Protein AF-0000000084484700 (afdb_homodimer)

InterPro domains:
  IPR031986 Serine protease gd, N-terminal domain [PF16030] (23-128)

Radius of gyration: 27.24 Å; Cα contacts (8 Å, |Δi|>4): 597; chains: 2; bounding box: 56×121×66 Å

pLDDT: mean 87.67, std 15.82, range [43.19, 98.38]

Secondary structure (DSSP, 8-state):
----------------------S-TTTEEEEEEETTEEEEEEEE-BSS-EEEEEEEEEESS--SEEEETT-SSEEEEEETTEEEEEEEEEEEPBT--EEEEEEEE--SSSPPPEEEEEETTEEEETT---/----------------------S-TTTEEEEEEETTEEEEEEEE-BSS-EEEEEEEEEESS--SEEEETT-SSEEEEEETTEEEEEEEEEEEPBT--EEEEEEEE--SSS---EEEEEETTEEEETT---

Nearest PDB structures (foldseek):
  6qfs-assembly7_G  TM=7.558E-01  e=6.874E-05  Cellulomonas fimi
  3ndy-assembly1_F  TM=7.239E-01  e=1.392E-04  Clostridium cellulovorans
  6bt9-assembly2_B  TM=7.558E-01  e=3.140E-04  Bacillus thuringiensis
  6owo-assembly1_M  TM=6.259E-01  e=1.127E-02  Mus musculus
  3ml6-assembly6_F  TM=5.700E-01  e=8.590E-03  Mus musculus

Organism: NCBI:txid1629725

Sequence (260 aa):
MMKLLVATVLLSTLVLVNGQKSLCPDIFEYTTSGPGHWEGALKVVSEYKLHGTWIRLIFDKPVTDLEVQNNLLEVVSKEPNQILLKNNNLILLKGKPVKVLFKVSYSGNDVPSLVGYRLNARDICPPSDEMMKLLVATVLLSTLVLVNGQKSLCPDIFEYTTSGPGHWEGALKVVSEYKLHGTWIRLIFDKPVTDLEVQNNLLEVVSKEPNQILLKNNNLILLKGKPVKVLFKVSYSGNDVPSLVGYRLNARDICPPSDE

Solvent-accessible surface area (backbone atoms only — not comparable to full-atom values): 14602 Å² total; per-residue (Å²): 137,85,83,81,80,81,79,79,79,80,78,75,74,77,72,74,65,76,70,74,70,35,77,40,62,91,38,36,46,75,76,46,79,53,94,57,31,36,30,30,40,36,54,45,67,37,94,37,22,24,62,23,41,37,37,38,41,29,37,78,38,60,44,77,42,73,44,55,72,71,67,69,48,40,81,75,46,80,47,53,39,34,38,33,31,38,22,76,78,41,65,41,47,43,73,46,70,44,80,45,38,34,39,41,26,39,84,67,93,67,81,64,28,46,61,32,34,26,54,52,33,26,44,64,31,68,68,43,69,115,134,86,81,80,83,80,80,79,78,80,77,76,74,74,71,75,66,76,68,75,70,34,77,40,61,91,36,37,45,74,75,47,79,52,95,58,30,34,31,32,39,34,54,44,67,36,94,37,23,24,62,24,42,37,38,38,43,28,35,77,38,60,45,77,42,75,42,55,73,72,66,71,48,39,81,75,44,80,47,53,37,34,39,34,30,37,23,76,78,40,66,42,45,45,73,47,70,43,79,45,40,34,38,41,26,39,83,65,93,66,82,63,30,45,60,31,35,25,54,51,34,24,44,62,31,65,67,43,66,116

Foldseek 3Di:
DDPPPPDPPPPPPPPPPPWQDALCPVAKGWDDDDDQKTKIKGKDADQAKDQWKKKKWFWPFFWPDKDWDVPLWDFDDHDGGMTMTIDNHDIHHHGDIDMIIMMTGDDDPDDIHTQFMDIPNATPHVHDPD/DPPPPPDPPPPPPPPPPPWQDALCPVAKGWDDDDDQKTKIKGKDADQAKDQWKKKKWFWPFFWPDKDWDVPLWDFDDHDGGMTMTIDNHDIHHHGDIDMIIMMTGDDDPDDIHTQFMDMPNATPHVHDPD

Structure (mmCIF, N/CA/C/O backbone):
data_AF-0000000084484700-model_v1
#
loop_
_entity.id
_entity.type
_entity.pdbx_description
1 polymer 'Serine protease gd N-terminal domain-containing protein'
#
loop_
_atom_site.group_PDB
_atom_site.id
_atom_site.type_symbol
_atom_site.label_atom_id
_atom_site.label_alt_id
_atom_site.label_comp_id
_atom_site.label_asym_id
_atom_site.label_entity_id
_atom_site.label_seq_id
_atom_site.pdbx_PDB_ins_code
_atom_site.Cartn_x
_atom_site.Cartn_y
_atom_site.Cartn_z
_atom_site.occupancy
_atom_site.B_iso_or_equiv
_atom_site.auth_seq_id
_atom_site.auth_comp_id
_atom_site.auth_asym_id
_atom_site.auth_atom_id
_atom_site.pdbx_PDB_model_num
ATOM 1 N N . MET A 1 1 ? 30 -62.094 -30.031 1 44.88 1 MET A N 1
ATOM 2 C CA . MET A 1 1 ? 29.094 -61.594 -29.016 1 44.88 1 MET A CA 1
ATOM 3 C C . MET A 1 1 ? 28.734 -60.125 -29.266 1 44.88 1 MET A C 1
ATOM 5 O O . MET A 1 1 ? 29.594 -59.25 -29.188 1 44.88 1 MET A O 1
ATOM 9 N N . MET A 1 2 ? 27.766 -59.875 -30.203 1 56.78 2 MET A N 1
ATOM 10 C CA . MET A 1 2 ? 27.25 -58.562 -30.609 1 56.78 2 MET A CA 1
ATOM 11 C C . MET A 1 2 ? 26.562 -57.875 -29.438 1 56.78 2 MET A C 1
ATOM 13 O O . MET A 1 2 ? 25.703 -58.469 -28.781 1 56.78 2 MET A O 1
ATOM 17 N N . LYS A 1 3 ? 27.156 -56.875 -28.719 1 61.72 3 LYS A N 1
ATOM 18 C CA . LYS A 1 3 ? 26.562 -56.031 -27.672 1 61.72 3 LYS A CA 1
ATOM 19 C C . LYS A 1 3 ? 25.375 -55.219 -28.219 1 61.72 3 LYS A C 1
ATOM 21 O O . LYS A 1 3 ? 25.531 -54.469 -29.188 1 61.72 3 LYS A O 1
ATOM 26 N N . LEU A 1 4 ? 24.094 -55.656 -27.984 1 56.56 4 LEU A N 1
ATOM 27 C CA . LEU A 1 4 ? 22.875 -54.906 -28.266 1 56.56 4 LEU A CA 1
ATOM 28 C C . LEU A 1 4 ? 22.828 -53.594 -27.469 1 56.56 4 LEU A C 1
ATOM 30 O O . LEU A 1 4 ? 22.875 -53.625 -26.234 1 56.56 4 LEU A O 1
ATOM 34 N N . LEU A 1 5 ? 23.125 -52.469 -28.047 1 60.34 5 LEU A N 1
ATOM 35 C CA . LEU A 1 5 ? 22.938 -51.125 -27.469 1 60.34 5 LEU A CA 1
ATOM 36 C C . LEU A 1 5 ? 21.453 -50.812 -27.297 1 60.34 5 LEU A C 1
ATOM 38 O O . LEU A 1 5 ? 20.719 -50.719 -28.266 1 60.34 5 LEU A O 1
ATOM 42 N N . VAL A 1 6 ? 20.797 -51.094 -26.125 1 59.5 6 VAL A N 1
ATOM 43 C CA . VAL A 1 6 ? 19.422 -50.688 -25.812 1 59.5 6 VAL A CA 1
ATOM 44 C C . VAL A 1 6 ? 19.328 -49.188 -25.703 1 59.5 6 VAL A C 1
ATOM 46 O O . VAL A 1 6 ? 19.953 -48.562 -24.828 1 59.5 6 VAL A O 1
ATOM 49 N N . ALA A 1 7 ? 18.906 -48.5 -26.766 1 60.09 7 ALA A N 1
ATOM 50 C CA . ALA A 1 7 ? 18.562 -47.094 -26.688 1 60.09 7 ALA A CA 1
ATOM 51 C C . ALA A 1 7 ? 17.344 -46.844 -25.812 1 60.09 7 ALA A C 1
ATOM 53 O O . ALA A 1 7 ? 16.234 -47.281 -26.156 1 60.09 7 ALA A O 1
ATOM 54 N N . THR A 1 8 ? 17.5 -46.531 -24.5 1 59.94 8 THR A N 1
ATOM 55 C CA . THR A 1 8 ? 16.406 -46.094 -23.641 1 59.94 8 THR A CA 1
ATOM 56 C C . THR A 1 8 ? 15.812 -44.781 -24.141 1 59.94 8 THR A C 1
ATOM 58 O O . THR A 1 8 ? 16.484 -43.75 -24.125 1 59.94 8 THR A O 1
ATOM 61 N N . VAL A 1 9 ? 14.812 -44.781 -25 1 54.75 9 VAL A N 1
ATOM 62 C CA . VAL A 1 9 ? 14.078 -43.562 -25.359 1 54.75 9 VAL A CA 1
ATOM 63 C C . VAL A 1 9 ? 13.375 -43 -24.125 1 54.75 9 VAL A C 1
ATOM 65 O O . VAL A 1 9 ? 12.484 -43.656 -23.562 1 54.75 9 VAL A O 1
ATOM 68 N N . LEU A 1 10 ? 14.031 -42 -23.391 1 53.69 10 LEU A N 1
ATOM 69 C CA . LEU A 1 10 ? 13.352 -41.219 -22.359 1 53.69 10 LEU A CA 1
ATOM 70 C C . LEU A 1 10 ? 12.188 -40.438 -22.953 1 53.69 10 LEU A C 1
ATOM 72 O O . LEU A 1 10 ? 12.391 -39.5 -23.734 1 53.69 10 LEU A O 1
ATOM 76 N N . LEU A 1 11 ? 10.969 -40.969 -23.062 1 50.81 11 LEU A N 1
ATOM 77 C CA . LEU A 1 11 ? 9.758 -40.25 -23.438 1 50.81 11 LEU A CA 1
ATOM 78 C C . LEU A 1 11 ? 9.453 -39.156 -22.438 1 50.81 11 LEU A C 1
ATOM 80 O O . LEU A 1 11 ? 9.023 -39.406 -21.328 1 50.81 11 LEU A O 1
ATOM 84 N N . SER A 1 12 ? 10.07 -37.938 -22.594 1 51.91 12 SER A N 1
ATOM 85 C CA . SER A 1 12 ? 9.633 -36.781 -21.844 1 51.91 12 SER A CA 1
ATOM 86 C C . SER A 1 12 ? 8.156 -36.469 -22.094 1 51.91 12 SER A C 1
ATOM 88 O O . SER A 1 12 ? 7.781 -36.125 -23.219 1 51.91 12 SER A O 1
ATOM 90 N N . THR A 1 13 ? 7.242 -37.094 -21.469 1 46.78 13 THR A N 1
ATOM 91 C CA . THR A 1 13 ? 5.84 -36.719 -21.547 1 46.78 13 THR A CA 1
ATOM 92 C C . THR A 1 13 ? 5.688 -35.219 -21.328 1 46.78 13 THR A C 1
ATOM 94 O O . THR A 1 13 ? 5.98 -34.688 -20.234 1 46.78 13 THR A O 1
ATOM 97 N N . LEU A 1 14 ? 5.793 -34.406 -22.328 1 45.5 14 LEU A N 1
ATOM 98 C CA . LEU A 1 14 ? 5.262 -33.062 -22.219 1 45.5 14 LEU A CA 1
ATOM 99 C C . LEU A 1 14 ? 3.83 -33.062 -21.688 1 45.5 14 LEU A C 1
ATOM 101 O O . LEU A 1 14 ? 2.904 -33.469 -22.422 1 45.5 14 LEU A O 1
ATOM 105 N N . VAL A 1 15 ? 3.635 -33.375 -20.406 1 44.69 15 VAL A N 1
ATOM 106 C CA . VAL A 1 15 ? 2.305 -33.125 -19.859 1 44.69 15 VAL A CA 1
ATOM 107 C C . VAL A 1 15 ? 1.821 -31.734 -20.266 1 44.69 15 VAL A C 1
ATOM 109 O O . 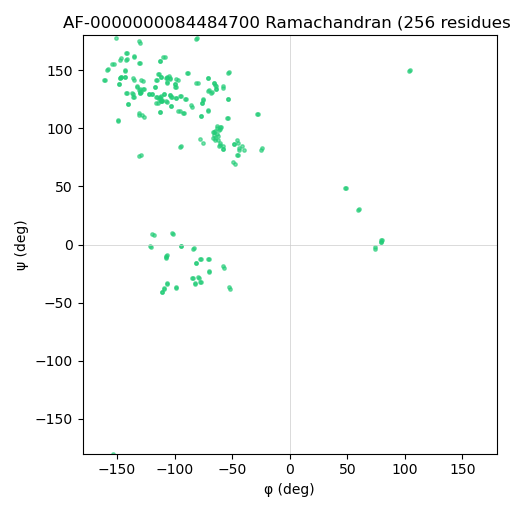VAL A 1 15 ? 2.455 -30.734 -19.938 1 44.69 15 VAL A O 1
ATOM 112 N N . LEU A 1 16 ? 1.158 -31.594 -21.375 1 43.28 16 LEU A N 1
ATOM 113 C CA . LEU A 1 16 ? 0.373 -30.391 -21.594 1 43.28 16 LEU A CA 1
ATOM 114 C C . LEU A 1 16 ? -0.431 -30.031 -20.344 1 43.28 16 LEU A C 1
ATOM 116 O O . LEU A 1 16 ? -1.316 -30.781 -19.938 1 43.28 16 LEU A O 1
ATOM 120 N N . VAL A 1 17 ? 0.238 -29.469 -19.359 1 46.97 17 VAL A N 1
ATOM 121 C CA . VAL A 1 17 ? -0.523 -28.938 -18.219 1 46.97 17 VAL A CA 1
ATOM 122 C C . VAL A 1 17 ? -1.745 -28.172 -18.734 1 46.97 17 VAL A C 1
ATOM 124 O O . VAL A 1 17 ? -1.617 -27.266 -19.547 1 46.97 17 VAL A O 1
ATOM 127 N N . ASN A 1 18 ? -2.824 -28.859 -19.078 1 48.44 18 ASN A N 1
ATOM 128 C CA . ASN A 1 18 ? -4.051 -28.094 -19.25 1 48.44 18 ASN A CA 1
ATOM 129 C C . ASN A 1 18 ? -4.016 -26.781 -18.453 1 48.44 18 ASN A C 1
ATOM 131 O O . ASN A 1 18 ? -3.893 -26.812 -17.219 1 48.44 18 ASN A O 1
ATOM 135 N N . GLY A 1 19 ? -3.465 -25.781 -18.922 1 52.81 19 GLY A N 1
ATOM 136 C CA . GLY A 1 19 ? -3.113 -24.484 -18.359 1 52.81 19 GLY A CA 1
ATOM 137 C C . GLY A 1 19 ? -4.184 -23.938 -17.438 1 52.81 19 GLY A C 1
ATOM 138 O O . GLY A 1 19 ? -5.355 -23.859 -17.812 1 52.81 19 GLY A O 1
ATOM 139 N N . GLN A 1 20 ? -4.211 -24.375 -16.203 1 60.66 20 GLN A N 1
ATOM 140 C CA . GLN A 1 20 ? -5.047 -23.719 -15.203 1 60.66 20 GLN A CA 1
ATOM 141 C C . GLN A 1 20 ? -5.238 -22.234 -15.531 1 60.66 20 GLN A C 1
ATOM 143 O O . GLN A 1 20 ? -4.289 -21.562 -15.93 1 60.66 20 GLN A O 1
ATOM 148 N N . LYS A 1 21 ? -6.516 -21.875 -15.891 1 71.12 21 LYS A N 1
ATOM 149 C CA . LYS A 1 21 ? -6.898 -20.594 -16.484 1 71.12 21 LYS A CA 1
ATOM 150 C C . LYS A 1 21 ? -6.906 -19.484 -15.445 1 71.12 21 LYS A C 1
ATOM 152 O O . LYS A 1 21 ? -7.758 -19.469 -14.555 1 71.12 21 LYS A O 1
ATOM 157 N N . SER A 1 22 ? -5.879 -18.859 -15.195 1 80.44 22 SER A N 1
ATOM 158 C CA . SER A 1 22 ? -5.848 -17.594 -14.477 1 80.44 22 SER A CA 1
ATOM 159 C C . SER A 1 22 ? -6.699 -16.531 -15.172 1 80.44 22 SER A C 1
ATOM 161 O O . SER A 1 22 ? -6.848 -16.562 -16.391 1 80.44 22 SER A O 1
ATOM 163 N N . LEU A 1 23 ? -7.473 -15.828 -14.383 1 85.62 23 LEU A N 1
ATOM 164 C CA . LEU A 1 23 ? -8.203 -14.688 -14.914 1 85.62 23 LEU A CA 1
ATOM 165 C C . LEU A 1 23 ? -7.242 -13.664 -15.516 1 85.62 23 LEU A C 1
ATOM 167 O O . LEU A 1 23 ? -7.645 -12.828 -16.328 1 85.62 23 LEU A O 1
ATOM 171 N N . CYS A 1 24 ? -5.926 -13.789 -15.102 1 86.31 24 CYS A N 1
ATOM 172 C CA . CYS A 1 24 ? -4.93 -12.836 -15.57 1 86.31 24 CYS A CA 1
ATOM 173 C C . CYS A 1 24 ? -3.695 -13.555 -16.094 1 86.31 24 CYS A C 1
ATOM 175 O O . CYS A 1 24 ? -2.611 -13.445 -15.531 1 86.31 24 CYS A O 1
ATOM 177 N N . PRO A 1 25 ? -3.803 -14.086 -17.25 1 86.12 25 PRO A N 1
ATOM 178 C CA . PRO A 1 25 ? -2.734 -14.961 -17.719 1 86.12 25 PRO A CA 1
ATOM 179 C C . PRO A 1 25 ? -1.448 -14.211 -18.047 1 86.12 25 PRO A C 1
ATOM 181 O O . PRO A 1 25 ? -0.361 -14.789 -18.031 1 86.12 25 PRO A O 1
ATOM 184 N N . ASP A 1 26 ? -1.535 -12.898 -18.328 1 88.25 26 ASP A N 1
ATOM 185 C CA . ASP A 1 26 ? -0.333 -12.133 -18.641 1 88.25 26 ASP A CA 1
ATOM 186 C C . ASP A 1 26 ? 0.442 -11.797 -17.375 1 88.25 26 ASP A C 1
ATOM 188 O O . ASP A 1 26 ? 1.607 -11.398 -17.438 1 88.25 26 ASP A O 1
ATOM 192 N N . ILE A 1 27 ? -0.225 -12.023 -16.25 1 91.5 27 ILE A N 1
ATOM 193 C CA . ILE A 1 27 ? 0.339 -11.602 -14.977 1 91.5 27 ILE A CA 1
ATOM 194 C C . ILE A 1 27 ? 0.767 -12.828 -14.172 1 91.5 27 ILE A C 1
ATOM 196 O O . ILE A 1 27 ? 1.81 -12.812 -13.516 1 91.5 27 ILE A O 1
ATOM 200 N N . PHE A 1 28 ? -0.02 -13.828 -14.297 1 92.25 28 PHE A N 1
ATOM 201 C CA . PHE A 1 28 ? 0.202 -15.031 -13.5 1 92.25 28 PHE A CA 1
ATOM 202 C C . PHE A 1 28 ? 0.119 -16.281 -14.367 1 92.25 28 PHE A C 1
ATOM 204 O O . PHE A 1 28 ? -0.828 -16.438 -15.141 1 92.25 28 PHE A O 1
ATOM 211 N N . GLU A 1 29 ? 1.111 -17.203 -14.109 1 92.19 29 GLU A N 1
ATOM 212 C CA . GLU A 1 29 ? 1.104 -18.484 -14.828 1 92.19 29 GLU A CA 1
ATOM 213 C C . GLU A 1 29 ? 1.688 -19.594 -13.969 1 92.19 29 GLU A C 1
ATOM 215 O O . GLU A 1 29 ? 2.689 -19.391 -13.281 1 92.19 29 GLU A O 1
ATOM 220 N N . TYR A 1 30 ? 1.026 -20.766 -14.023 1 92.56 30 TYR A N 1
ATOM 221 C CA . TYR A 1 30 ? 1.669 -21.969 -13.516 1 92.56 30 TYR A CA 1
ATOM 222 C C . TYR A 1 30 ? 2.66 -22.531 -14.531 1 92.56 30 TYR A C 1
ATOM 224 O O . TYR A 1 30 ? 2.391 -22.531 -15.734 1 92.56 30 TYR A O 1
ATOM 232 N N . THR A 1 31 ? 3.766 -22.969 -14.039 1 88.62 31 THR A N 1
ATOM 233 C CA . THR A 1 31 ? 4.809 -23.422 -14.945 1 88.62 31 THR A CA 1
ATOM 234 C C . THR A 1 31 ? 4.977 -24.938 -14.844 1 88.62 31 THR A C 1
ATOM 236 O O . THR A 1 31 ? 5.172 -25.625 -15.859 1 88.62 31 THR A O 1
ATOM 239 N N . THR A 1 32 ? 4.934 -25.516 -13.648 1 88.44 32 THR A N 1
ATOM 240 C CA . THR A 1 32 ? 5.16 -26.938 -13.445 1 88.44 32 THR A CA 1
ATOM 241 C C . THR A 1 32 ? 4.258 -27.484 -12.344 1 88.44 32 THR A C 1
ATOM 243 O O . THR A 1 32 ? 3.896 -26.75 -11.414 1 88.44 32 THR A O 1
ATOM 246 N N . SER A 1 33 ? 3.859 -28.688 -12.594 1 85.94 33 SER A N 1
ATOM 247 C CA . SER A 1 33 ? 3.051 -29.359 -11.586 1 85.94 33 SER A CA 1
ATOM 248 C C . SER A 1 33 ? 3.855 -30.438 -10.859 1 85.94 33 SER A C 1
ATOM 250 O O . SER A 1 33 ? 4.777 -31.016 -11.43 1 85.94 33 SER A O 1
ATOM 252 N N . GLY A 1 34 ? 3.652 -30.516 -9.531 1 83.06 34 GLY A N 1
ATOM 253 C CA . GLY A 1 34 ? 4.133 -31.625 -8.727 1 83.06 34 GLY A CA 1
ATOM 254 C C . GLY A 1 34 ? 3.061 -32.219 -7.84 1 83.06 34 GLY A C 1
ATOM 255 O O . GLY A 1 34 ? 1.913 -31.781 -7.852 1 83.06 34 GLY A O 1
ATOM 256 N N . PRO A 1 35 ? 3.473 -33.344 -7.199 1 83.12 35 PRO A N 1
ATOM 257 C CA . PRO A 1 35 ? 2.492 -33.938 -6.293 1 83.12 35 PRO A CA 1
ATOM 258 C C . PRO A 1 35 ? 1.947 -32.969 -5.266 1 83.12 35 PRO A C 1
ATOM 260 O O . PRO A 1 35 ? 2.676 -32.531 -4.367 1 83.12 35 PRO A O 1
ATOM 263 N N . GLY A 1 36 ? 0.704 -32.531 -5.344 1 87.12 36 GLY A N 1
ATOM 264 C CA . GLY A 1 36 ? 0.027 -31.688 -4.367 1 87.12 36 GLY A CA 1
ATOM 265 C C . GLY A 1 36 ? 0.388 -30.219 -4.484 1 87.12 36 GLY A C 1
ATOM 266 O O . GLY A 1 36 ? 0.062 -29.422 -3.604 1 87.12 36 GLY A O 1
ATOM 267 N N . HIS A 1 37 ? 1.185 -29.969 -5.441 1 92.56 37 HIS A N 1
ATOM 268 C CA . HIS A 1 37 ? 1.559 -28.578 -5.559 1 92.56 37 HIS A CA 1
ATOM 269 C C . HIS A 1 37 ? 1.783 -28.188 -7.016 1 92.56 37 HIS A C 1
ATOM 271 O O . HIS A 1 37 ? 1.886 -29.047 -7.887 1 92.56 37 HIS A O 1
ATOM 277 N N . TRP A 1 38 ? 1.685 -26.859 -7.199 1 92.56 38 TRP A N 1
ATOM 278 C CA . TRP A 1 38 ? 2.057 -26.266 -8.477 1 92.56 38 TRP A CA 1
ATOM 279 C C . TRP A 1 38 ? 3.049 -25.125 -8.281 1 92.56 38 TRP A C 1
ATOM 281 O O . TRP A 1 38 ? 2.975 -24.391 -7.289 1 92.56 38 TRP A O 1
ATOM 291 N N . GLU A 1 39 ? 3.953 -25.078 -9.148 1 94.12 39 GLU A N 1
ATOM 292 C CA . GLU A 1 39 ? 4.859 -23.922 -9.203 1 94.12 39 GLU A CA 1
ATOM 293 C C . GLU A 1 39 ? 4.406 -22.906 -10.25 1 94.12 39 GLU A C 1
ATOM 295 O O . GLU A 1 39 ? 3.877 -23.281 -11.297 1 94.12 39 GLU A O 1
ATOM 300 N N . GLY A 1 40 ? 4.566 -21.672 -9.875 1 93.19 40 GLY A N 1
ATOM 301 C CA . GLY A 1 40 ? 4.145 -20.609 -10.781 1 93.19 40 GLY A CA 1
ATOM 302 C C . GLY A 1 40 ? 4.941 -19.328 -10.625 1 93.19 40 GLY A C 1
ATOM 303 O O . GLY A 1 40 ? 5.875 -19.281 -9.828 1 93.19 40 GLY A O 1
ATOM 304 N N . ALA A 1 41 ? 4.562 -18.406 -11.508 1 95.25 41 ALA A N 1
ATOM 305 C CA . ALA A 1 41 ? 5.238 -17.109 -11.516 1 95.25 41 ALA A CA 1
ATOM 306 C C . ALA A 1 41 ? 4.23 -15.977 -11.625 1 95.25 41 ALA A C 1
ATOM 308 O O . ALA A 1 41 ? 3.232 -16.078 -12.336 1 95.25 41 ALA A O 1
ATOM 309 N N . LEU A 1 42 ? 4.52 -14.953 -10.922 1 96.31 42 LEU A N 1
ATOM 310 C CA . LEU A 1 42 ? 3.795 -13.688 -10.992 1 96.31 42 LEU A CA 1
ATOM 311 C C . LEU A 1 42 ? 4.68 -12.594 -11.57 1 96.31 42 LEU A C 1
ATOM 313 O O . LEU A 1 42 ? 5.793 -12.367 -11.094 1 96.31 42 LEU A O 1
ATOM 317 N N . LYS A 1 43 ? 4.207 -11.977 -12.57 1 97.12 43 LYS A N 1
ATOM 318 C CA . LYS A 1 43 ? 4.875 -10.789 -13.109 1 97.12 43 LYS A CA 1
ATOM 319 C C . LYS A 1 43 ? 4.312 -9.516 -12.492 1 97.12 43 LYS A C 1
ATOM 321 O O . LYS A 1 43 ? 3.174 -9.133 -12.773 1 97.12 43 LYS A O 1
ATOM 326 N N . VAL A 1 44 ? 5.137 -8.875 -11.742 1 98 44 VAL A N 1
ATOM 327 C CA . VAL A 1 44 ? 4.703 -7.672 -11.039 1 98 44 VAL A CA 1
ATOM 328 C C . VAL A 1 44 ? 5.227 -6.434 -11.758 1 98 44 VAL A C 1
ATOM 330 O O . VAL A 1 44 ? 6.438 -6.25 -11.891 1 98 44 VAL A O 1
ATOM 333 N N . VAL A 1 45 ? 4.312 -5.629 -12.195 1 96.69 45 VAL A N 1
ATOM 334 C CA . VAL A 1 45 ? 4.66 -4.371 -12.844 1 96.69 45 VAL A CA 1
ATOM 335 C C . VAL A 1 45 ? 3.859 -3.229 -12.227 1 96.69 45 VAL A C 1
ATOM 337 O O . VAL A 1 45 ? 2.656 -3.359 -11.984 1 96.69 45 VAL A O 1
ATOM 340 N N . SER A 1 46 ? 4.484 -2.201 -11.922 1 96 46 SER A N 1
ATOM 341 C CA . SER A 1 46 ? 3.814 -1.029 -11.367 1 96 46 SER A CA 1
ATOM 342 C C . SER A 1 46 ? 3.883 0.15 -12.336 1 96 46 SER A C 1
ATOM 344 O O . SER A 1 46 ? 4.879 0.329 -13.039 1 96 46 SER A O 1
ATOM 346 N N . GLU A 1 47 ? 2.879 0.909 -12.297 1 92.69 47 GLU A N 1
ATOM 347 C CA . GLU A 1 47 ? 2.801 2.107 -13.125 1 92.69 47 GLU A CA 1
ATOM 348 C C . GLU A 1 47 ? 3.518 3.283 -12.469 1 92.69 47 GLU A C 1
ATOM 350 O O . GLU A 1 47 ? 3.637 4.355 -13.055 1 92.69 47 GLU A O 1
ATOM 355 N N . TYR A 1 48 ? 4.027 3.068 -11.234 1 94.25 48 TYR A N 1
ATOM 356 C CA . TYR A 1 48 ? 4.75 4.066 -10.445 1 94.25 48 TYR A CA 1
ATOM 357 C C . TYR A 1 48 ? 5.918 3.432 -9.703 1 94.25 48 TYR A C 1
ATOM 359 O O . TYR A 1 48 ? 6.008 2.205 -9.609 1 94.25 48 TYR A O 1
ATOM 367 N N . LYS A 1 49 ? 6.758 4.328 -9.258 1 97.19 49 LYS A N 1
ATOM 368 C CA . LYS A 1 49 ? 7.699 3.857 -8.25 1 97.19 49 LYS A CA 1
ATOM 369 C C . LYS A 1 49 ? 6.996 3.586 -6.922 1 97.19 49 LYS A C 1
ATOM 371 O O . LYS A 1 49 ? 6.215 4.41 -6.445 1 97.19 49 LYS A O 1
ATOM 376 N N . LEU A 1 50 ? 7.242 2.477 -6.324 1 97.81 50 LEU A N 1
ATOM 377 C CA . LEU A 1 50 ? 6.652 2.104 -5.043 1 97.81 50 LEU A CA 1
ATOM 378 C C . LEU A 1 50 ? 7.734 1.829 -4.008 1 97.81 50 LEU A C 1
ATOM 380 O O . LEU A 1 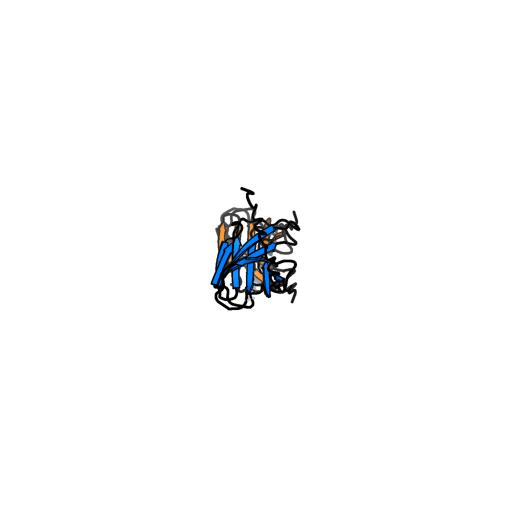50 ? 8.688 1.095 -4.277 1 97.81 50 LEU A O 1
ATOM 384 N N . HIS A 1 51 ? 7.602 2.461 -2.826 1 97.19 51 HIS A N 1
ATOM 385 C CA . HIS A 1 51 ? 8.5 2.229 -1.699 1 97.19 51 HIS A CA 1
ATOM 386 C C . HIS A 1 51 ? 7.926 1.182 -0.75 1 97.19 51 HIS A C 1
ATOM 388 O O . HIS A 1 51 ? 7.426 1.52 0.325 1 97.19 51 HIS A O 1
ATOM 394 N N . GLY A 1 52 ? 8.172 -0.048 -1.061 1 97.62 52 GLY A N 1
ATOM 395 C CA . GLY A 1 52 ? 7.539 -1.169 -0.381 1 97.62 52 GLY A CA 1
ATOM 396 C C . GLY A 1 52 ? 6.434 -1.816 -1.194 1 97.62 52 GLY A C 1
ATOM 397 O O . GLY A 1 52 ? 5.734 -1.14 -1.951 1 97.62 52 GLY A O 1
ATOM 398 N N . THR A 1 53 ? 6.301 -3.064 -0.971 1 98.38 53 THR A N 1
ATOM 399 C CA . THR A 1 53 ? 5.41 -3.826 -1.84 1 98.38 53 THR A CA 1
ATOM 400 C C . THR A 1 53 ? 4.535 -4.773 -1.022 1 98.38 53 THR A C 1
ATOM 402 O O . THR A 1 53 ? 5.039 -5.512 -0.173 1 98.38 53 THR A O 1
ATOM 405 N N . TRP A 1 54 ? 3.291 -4.699 -1.291 1 98.25 54 TRP A N 1
ATOM 406 C CA . TRP A 1 54 ? 2.291 -5.617 -0.752 1 98.25 54 TRP A CA 1
ATOM 407 C C . TRP A 1 54 ? 1.46 -6.234 -1.871 1 98.25 54 TRP A C 1
ATOM 409 O O . TRP A 1 54 ? 0.977 -5.527 -2.758 1 98.25 54 TRP A O 1
ATOM 419 N N . ILE A 1 55 ? 1.299 -7.527 -1.777 1 98.31 55 ILE A N 1
ATOM 420 C CA . ILE A 1 55 ? 0.553 -8.258 -2.801 1 98.31 55 ILE A CA 1
ATOM 421 C C . ILE A 1 55 ? -0.504 -9.133 -2.141 1 98.31 55 ILE A C 1
ATOM 423 O O . ILE A 1 55 ? -0.212 -9.852 -1.181 1 98.31 55 ILE A O 1
ATOM 427 N N . ARG A 1 56 ? -1.659 -9.047 -2.627 1 98.06 56 ARG A N 1
ATOM 428 C CA . ARG A 1 56 ? -2.705 -9.992 -2.266 1 98.06 56 ARG A CA 1
ATOM 429 C C . ARG A 1 56 ? -3.074 -10.883 -3.451 1 98.06 56 ARG A C 1
ATOM 431 O O . ARG A 1 56 ? -3.404 -10.383 -4.527 1 98.06 56 ARG A O 1
ATOM 438 N N . LEU A 1 57 ? -2.969 -12.125 -3.232 1 97.38 57 LEU A N 1
ATOM 439 C CA . LEU A 1 57 ? -3.414 -13.117 -4.207 1 97.38 57 LEU A CA 1
ATOM 440 C C . LEU A 1 57 ? -4.742 -13.734 -3.781 1 97.38 57 LEU A C 1
ATOM 442 O O . LEU A 1 57 ? -4.887 -14.172 -2.639 1 97.38 57 LEU A O 1
ATOM 446 N N . ILE A 1 58 ? -5.684 -13.719 -4.695 1 97.12 58 ILE A N 1
ATOM 447 C CA . ILE A 1 58 ? -7 -14.297 -4.445 1 97.12 58 ILE A CA 1
ATOM 448 C C . ILE A 1 58 ? -7.23 -15.484 -5.371 1 97.12 58 ILE A C 1
ATOM 450 O O . ILE A 1 58 ? -7.125 -15.359 -6.594 1 97.12 58 ILE A O 1
ATOM 454 N N . PHE A 1 59 ? -7.582 -16.625 -4.75 1 95.56 59 PHE A N 1
ATOM 455 C CA . PHE A 1 59 ? -7.762 -17.859 -5.504 1 95.56 59 PHE A CA 1
ATOM 456 C C . PHE A 1 59 ? -9.227 -18.281 -5.5 1 95.56 59 PHE A C 1
ATOM 458 O O . PHE A 1 59 ? -9.984 -17.906 -4.605 1 95.56 59 PHE A O 1
ATOM 465 N N . ASP A 1 60 ? -9.617 -19.078 -6.465 1 94.75 60 ASP A N 1
ATOM 466 C CA . ASP A 1 60 ? -10.992 -19.547 -6.582 1 94.75 60 ASP A CA 1
ATOM 467 C C . ASP A 1 60 ? -11.25 -20.734 -5.664 1 94.75 60 ASP A C 1
ATOM 469 O O . ASP A 1 60 ? -12.406 -21.109 -5.422 1 94.75 60 ASP A O 1
ATOM 473 N N . LYS A 1 61 ? -10.188 -21.375 -5.152 1 94.81 61 LYS A N 1
ATOM 474 C CA . LYS A 1 61 ? -10.211 -22.516 -4.254 1 94.81 61 LYS A CA 1
ATOM 475 C C . LYS A 1 61 ? -9.211 -22.344 -3.111 1 94.81 61 LYS A C 1
ATOM 477 O O . LYS A 1 61 ? -8.281 -21.547 -3.213 1 94.81 61 LYS A O 1
ATOM 482 N N . PRO A 1 62 ? -9.414 -23.094 -2.096 1 96.19 62 PRO A N 1
ATOM 483 C CA . PRO A 1 62 ? -8.492 -22.969 -0.968 1 96.19 62 PRO A CA 1
ATOM 484 C C . PRO A 1 62 ? -7.07 -23.406 -1.319 1 96.19 62 PRO A C 1
ATOM 486 O O . PRO A 1 62 ? -6.883 -24.375 -2.045 1 96.19 62 PRO A O 1
ATOM 489 N N . VAL A 1 63 ? -6.168 -22.656 -0.842 1 96.69 63 VAL A N 1
ATOM 490 C CA . VAL A 1 63 ? -4.742 -22.969 -0.894 1 96.69 63 VAL A CA 1
ATOM 491 C C . VAL A 1 63 ? -4.242 -23.312 0.504 1 96.69 63 VAL A C 1
ATOM 493 O O . VAL A 1 63 ? -4.52 -22.594 1.469 1 96.69 63 VAL A O 1
ATOM 496 N N . THR A 1 64 ? -3.576 -24.406 0.62 1 96.5 64 THR A N 1
ATOM 497 C CA . THR A 1 64 ? -3.111 -24.844 1.934 1 96.5 64 THR A CA 1
ATOM 498 C C . THR A 1 64 ? -1.812 -24.125 2.307 1 96.5 64 THR A C 1
ATOM 500 O O . THR A 1 64 ? -1.554 -23.875 3.484 1 96.5 64 THR A O 1
ATOM 503 N N . ASP A 1 65 ? -1.021 -23.875 1.283 1 96.62 65 ASP A N 1
ATOM 504 C CA . ASP A 1 65 ? 0.241 -23.188 1.542 1 96.62 65 ASP 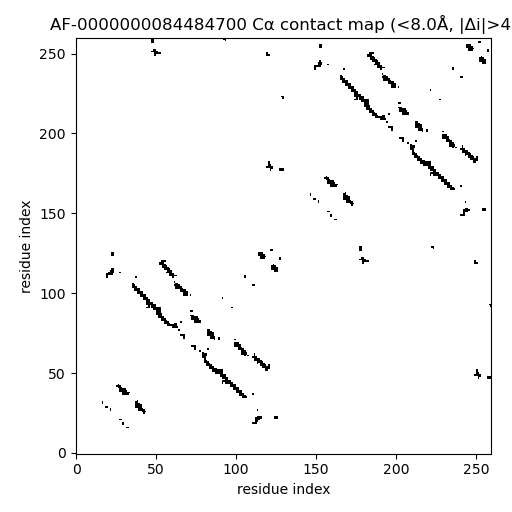A CA 1
ATOM 505 C C . ASP A 1 65 ? 0.762 -22.5 0.281 1 96.62 65 ASP A C 1
ATOM 507 O O . ASP A 1 65 ? 0.407 -22.891 -0.834 1 96.62 65 ASP A O 1
ATOM 511 N N . LEU A 1 66 ? 1.491 -21.422 0.499 1 97.19 66 LEU A N 1
ATOM 512 C CA . LEU A 1 66 ? 2.225 -20.766 -0.573 1 97.19 66 LEU A CA 1
ATOM 513 C C . LEU A 1 66 ? 3.633 -20.391 -0.12 1 97.19 66 LEU A C 1
ATOM 515 O O . LEU A 1 66 ? 3.809 -19.781 0.935 1 97.19 66 LEU A O 1
ATOM 519 N N . GLU A 1 67 ? 4.609 -20.812 -0.899 1 97 67 GLU A N 1
ATOM 520 C CA . GLU A 1 67 ? 6.012 -20.484 -0.668 1 97 67 GLU A CA 1
ATOM 521 C C . GLU A 1 67 ? 6.547 -19.547 -1.758 1 97 67 GLU A C 1
ATOM 523 O O . GLU A 1 67 ? 6.363 -19.812 -2.947 1 97 67 GLU A O 1
ATOM 528 N N . VAL A 1 68 ? 7.113 -18.516 -1.328 1 97.5 68 VAL A N 1
ATOM 529 C CA . VAL A 1 68 ? 7.816 -17.641 -2.27 1 97.5 68 VAL A CA 1
ATOM 530 C C . VAL A 1 68 ? 9.25 -18.156 -2.463 1 97.5 68 VAL A C 1
ATOM 532 O O . VAL A 1 68 ? 10.055 -18.109 -1.534 1 97.5 68 VAL A O 1
ATOM 535 N N . GLN A 1 69 ? 9.656 -18.5 -3.574 1 94.75 69 GLN A N 1
ATOM 536 C CA . GLN A 1 69 ? 10.883 -19.25 -3.828 1 94.75 69 GLN A CA 1
ATOM 537 C C . GLN A 1 69 ? 12.086 -18.312 -3.92 1 94.75 69 GLN A C 1
ATOM 539 O O . GLN A 1 69 ? 13.203 -18.703 -3.562 1 94.75 69 GLN A O 1
ATOM 544 N N . ASN A 1 70 ? 11.914 -17.109 -4.336 1 94.31 70 ASN A N 1
ATOM 545 C CA . ASN A 1 70 ? 13.047 -16.203 -4.473 1 94.31 70 ASN A CA 1
ATOM 546 C C . ASN A 1 70 ? 13.125 -15.219 -3.307 1 94.31 70 ASN A C 1
ATOM 548 O O . ASN A 1 70 ? 13.844 -14.219 -3.377 1 94.31 70 ASN A O 1
ATOM 552 N N . ASN A 1 71 ? 12.453 -15.273 -2.309 1 94.81 71 ASN A N 1
ATOM 553 C CA . ASN A 1 71 ? 12.492 -14.594 -1.016 1 94.81 71 ASN A CA 1
ATOM 554 C C . ASN A 1 71 ? 12.352 -13.086 -1.171 1 94.81 71 ASN A C 1
ATOM 556 O O . ASN A 1 71 ? 12.93 -12.32 -0.394 1 94.81 71 ASN A O 1
ATOM 560 N N . LEU A 1 72 ? 11.617 -12.672 -2.236 1 97.25 72 LEU A N 1
ATOM 561 C CA . LEU A 1 72 ? 11.406 -11.25 -2.486 1 97.25 72 LEU A CA 1
ATOM 562 C C . LEU A 1 72 ? 10.336 -10.688 -1.556 1 97.25 72 LEU A C 1
ATOM 564 O O . LEU A 1 72 ? 10.344 -9.492 -1.241 1 97.25 72 LEU A O 1
ATOM 568 N N . LEU A 1 73 ? 9.422 -11.609 -1.271 1 98.25 73 LEU A N 1
ATOM 569 C CA . LEU A 1 73 ? 8.289 -11.242 -0.426 1 98.25 73 LEU A CA 1
ATOM 570 C C . LEU A 1 73 ? 8.102 -12.266 0.692 1 98.25 73 LEU A C 1
ATOM 572 O O . LEU A 1 73 ? 8.539 -13.414 0.575 1 98.25 73 LEU A O 1
ATOM 576 N N . GLU A 1 74 ? 7.473 -11.805 1.735 1 97.81 74 GLU A N 1
ATOM 577 C CA . GLU A 1 74 ? 7.121 -12.688 2.844 1 97.81 74 GLU A CA 1
ATOM 578 C C . GLU A 1 74 ? 5.609 -12.883 2.938 1 97.81 74 GLU A C 1
ATOM 580 O O . GLU A 1 74 ? 4.844 -11.938 2.73 1 97.81 74 GLU A O 1
ATOM 585 N N . VAL A 1 75 ? 5.238 -14.086 3.311 1 97.62 75 VAL A N 1
ATOM 586 C CA . VAL A 1 75 ? 3.828 -14.352 3.57 1 97.62 75 VAL A CA 1
ATOM 587 C C . VAL A 1 75 ? 3.436 -13.766 4.93 1 97.62 75 VAL A C 1
ATOM 589 O O . VAL A 1 75 ? 4.012 -14.133 5.957 1 97.62 75 VAL A O 1
ATOM 592 N N . VAL A 1 76 ? 2.465 -12.891 4.938 1 96.44 76 VAL A N 1
ATOM 593 C CA . VAL A 1 76 ? 2.082 -12.227 6.18 1 96.44 76 VAL A CA 1
ATOM 594 C C . VAL A 1 76 ? 0.751 -12.789 6.676 1 96.44 76 VAL A C 1
ATOM 596 O O . VAL A 1 76 ? 0.51 -12.859 7.883 1 96.44 76 VAL A O 1
ATOM 599 N N . SER A 1 77 ? -0.099 -13.148 5.82 1 95.94 77 SER A N 1
ATOM 600 C CA . SER A 1 77 ? -1.385 -13.727 6.195 1 95.94 77 SER A CA 1
ATOM 601 C C . SER A 1 77 ? -1.841 -14.766 5.172 1 95.94 77 SER A C 1
ATOM 603 O O . SER A 1 77 ? -1.61 -14.602 3.971 1 95.94 77 SER A O 1
ATOM 605 N N . LYS A 1 78 ? -2.473 -15.789 5.715 1 96.44 78 LYS A N 1
ATOM 606 C CA . LYS A 1 78 ? -3.014 -16.875 4.902 1 96.44 78 LYS A CA 1
ATOM 607 C C . LYS A 1 78 ? -4.461 -17.172 5.281 1 96.44 78 LYS A C 1
ATOM 609 O O . LYS A 1 78 ? -4.746 -17.547 6.418 1 96.44 78 LYS A O 1
ATOM 614 N N . GLU A 1 79 ? -5.309 -16.859 4.395 1 96.94 79 GLU A N 1
ATOM 615 C CA . GLU A 1 79 ? -6.703 -17.297 4.434 1 96.94 79 GLU A CA 1
ATOM 616 C C . GLU A 1 79 ? -6.98 -18.344 3.359 1 96.94 79 GLU A C 1
ATOM 618 O O . GLU A 1 79 ? -6.176 -18.547 2.445 1 96.94 79 GLU A O 1
ATOM 623 N N . PRO A 1 80 ? -8.031 -19.125 3.451 1 96.44 80 PRO A N 1
ATOM 624 C CA . PRO A 1 80 ? -8.242 -20.234 2.527 1 96.44 80 PRO A CA 1
ATOM 625 C C . PRO A 1 80 ? -8.141 -19.828 1.062 1 96.44 80 PRO A C 1
ATOM 627 O O . PRO A 1 80 ? -7.57 -20.547 0.248 1 96.44 80 PRO A O 1
ATOM 630 N N . ASN A 1 81 ? -8.641 -18.672 0.76 1 97.5 81 ASN A N 1
ATOM 631 C CA . ASN A 1 81 ? -8.672 -18.297 -0.653 1 97.5 81 ASN A CA 1
ATOM 632 C C . ASN A 1 81 ? -7.84 -17.047 -0.927 1 97.5 81 ASN A C 1
ATOM 634 O O . ASN A 1 81 ? -7.93 -16.469 -2.008 1 97.5 81 ASN A O 1
ATOM 638 N N . GLN A 1 82 ? -7.102 -16.625 0.102 1 97.88 82 GLN A N 1
ATOM 639 C CA . GLN A 1 82 ? -6.328 -15.414 -0.134 1 97.88 82 GLN A CA 1
ATOM 640 C C . GLN A 1 82 ? -5.02 -15.43 0.65 1 97.88 82 GLN A C 1
ATOM 642 O O . GLN A 1 82 ? -4.977 -15.906 1.786 1 97.88 82 GLN A O 1
ATOM 647 N N . ILE A 1 83 ? -3.957 -14.898 0.035 1 97.88 83 ILE A N 1
ATOM 648 C CA . ILE A 1 83 ? -2.637 -14.812 0.646 1 97.88 83 ILE A CA 1
ATOM 649 C C . ILE A 1 83 ? -2.1 -13.391 0.51 1 97.88 83 ILE A C 1
ATOM 651 O O . ILE A 1 83 ? -2.154 -12.797 -0.572 1 97.88 83 ILE A O 1
ATOM 655 N N . LEU A 1 84 ? -1.663 -12.891 1.605 1 98.06 84 LEU A N 1
ATOM 656 C CA . LEU A 1 84 ? -1.023 -11.578 1.602 1 98.06 84 LEU A CA 1
ATOM 657 C C . LEU A 1 84 ? 0.492 -11.711 1.696 1 98.06 84 LEU A C 1
ATOM 659 O O . LEU A 1 84 ? 1.006 -12.383 2.592 1 98.06 84 LEU A O 1
ATOM 663 N N . LEU A 1 85 ? 1.162 -11.086 0.785 1 98.31 85 LEU A N 1
ATOM 664 C CA . LEU A 1 85 ? 2.619 -11.023 0.739 1 98.31 85 LEU A CA 1
ATOM 665 C C . LEU A 1 85 ? 3.109 -9.594 0.919 1 98.31 85 LEU A C 1
ATOM 667 O O . LEU A 1 85 ? 2.514 -8.656 0.381 1 98.31 85 LEU A O 1
ATOM 671 N N . LYS A 1 86 ? 4.238 -9.445 1.663 1 98.12 86 LYS A N 1
ATOM 672 C CA . LYS A 1 86 ? 4.75 -8.094 1.87 1 98.12 86 LYS A CA 1
ATOM 673 C C . LYS A 1 86 ? 6.277 -8.078 1.868 1 98.12 86 LYS A C 1
ATOM 675 O O . LYS A 1 86 ? 6.914 -9.086 2.189 1 98.12 86 LYS A O 1
ATOM 680 N N . ASN A 1 87 ? 6.859 -7.066 1.479 1 98.31 87 ASN A N 1
ATOM 681 C CA . ASN A 1 87 ? 8.242 -6.656 1.678 1 98.31 87 ASN A CA 1
ATOM 682 C C . ASN A 1 87 ? 8.375 -5.137 1.718 1 98.31 87 ASN A C 1
ATOM 684 O O . ASN A 1 87 ? 8.297 -4.473 0.682 1 98.31 87 ASN A O 1
ATOM 688 N N . ASN A 1 88 ? 8.609 -4.645 2.857 1 95.38 88 ASN A N 1
ATOM 689 C CA . ASN A 1 88 ? 8.625 -3.199 3.062 1 95.38 88 ASN A CA 1
ATOM 690 C C . ASN A 1 88 ? 9.852 -2.559 2.41 1 95.38 88 ASN A C 1
ATOM 692 O O . ASN A 1 88 ? 9.906 -1.339 2.244 1 95.38 88 ASN A O 1
ATOM 696 N N . ASN A 1 89 ? 10.789 -3.355 2.02 1 96.94 89 ASN A N 1
ATOM 697 C CA . ASN A 1 89 ? 12.039 -2.832 1.469 1 96.94 89 ASN A CA 1
ATOM 698 C C . ASN A 1 89 ? 12.117 -3.043 -0.04 1 96.94 89 ASN A C 1
ATOM 700 O O . ASN A 1 89 ? 13.055 -2.58 -0.688 1 96.94 89 ASN A O 1
ATOM 704 N N . LEU A 1 90 ? 11.195 -3.791 -0.563 1 97.94 90 LEU A N 1
ATOM 705 C CA . LEU A 1 90 ? 11.195 -4.027 -2.002 1 97.94 90 LEU A CA 1
ATOM 706 C C . LEU A 1 90 ? 10.656 -2.812 -2.754 1 97.94 90 LEU A C 1
ATOM 708 O O . LEU A 1 90 ? 9.461 -2.512 -2.68 1 97.94 90 LEU A O 1
ATOM 712 N N . ILE A 1 91 ? 11.531 -2.143 -3.453 1 97.75 91 ILE A N 1
ATOM 713 C CA . ILE A 1 91 ? 11.172 -1.002 -4.289 1 97.75 91 ILE A CA 1
ATOM 714 C C . ILE A 1 91 ? 10.836 -1.48 -5.699 1 97.75 91 ILE A C 1
ATOM 716 O O . ILE A 1 91 ? 11.609 -2.232 -6.305 1 97.75 91 ILE A O 1
ATOM 720 N N . LEU A 1 92 ? 9.609 -1.097 -6.16 1 97.94 92 LEU A N 1
ATOM 721 C CA . LEU A 1 92 ? 9.273 -1.334 -7.559 1 97.94 92 LEU A CA 1
ATOM 722 C C . LEU A 1 92 ? 9.477 -0.069 -8.391 1 97.94 92 LEU A C 1
ATOM 724 O O . LEU A 1 92 ? 8.984 1.002 -8.023 1 97.94 92 LEU A O 1
ATOM 728 N N . LEU A 1 93 ? 10.242 -0.241 -9.422 1 97.19 93 LEU A N 1
ATOM 729 C CA . LEU A 1 93 ? 10.438 0.875 -10.336 1 97.19 93 LEU A CA 1
ATOM 730 C C . LEU A 1 93 ? 9.375 0.875 -11.43 1 97.19 93 LEU A C 1
ATOM 732 O O . LEU A 1 93 ? 8.914 -0.188 -11.852 1 97.19 93 LEU A O 1
ATOM 736 N N . LYS A 1 94 ? 9.031 2.012 -11.852 1 96.75 94 LYS A N 1
ATOM 737 C CA . LYS A 1 94 ? 8.023 2.174 -12.891 1 96.75 94 LYS A CA 1
ATOM 738 C C . LYS A 1 94 ? 8.359 1.343 -14.125 1 96.75 94 LYS A C 1
ATOM 740 O O . LYS A 1 94 ? 9.469 1.44 -14.656 1 96.75 94 LYS A O 1
ATOM 745 N N . GLY A 1 95 ? 7.43 0.525 -14.523 1 95.94 95 GLY A N 1
ATOM 746 C CA . GLY A 1 95 ? 7.496 -0.187 -15.789 1 95.94 95 GLY A CA 1
ATOM 747 C C . GLY A 1 95 ? 8.492 -1.329 -15.781 1 95.94 95 GLY A C 1
ATOM 748 O O . GLY A 1 95 ? 8.625 -2.049 -16.766 1 95.94 95 GLY A O 1
ATOM 749 N N . LYS A 1 96 ? 9.25 -1.539 -14.695 1 97.25 96 LYS A N 1
ATOM 750 C CA . LYS A 1 96 ? 10.227 -2.623 -14.625 1 97.25 96 LYS A CA 1
ATOM 751 C C . LYS A 1 96 ? 9.633 -3.857 -13.953 1 97.25 96 LYS A C 1
ATOM 753 O O . LYS A 1 96 ? 9.359 -3.846 -12.75 1 97.25 96 LYS A O 1
ATOM 758 N N . PRO A 1 97 ? 9.516 -4.82 -14.648 1 97.62 97 PRO A N 1
ATOM 759 C CA . PRO A 1 97 ? 8.875 -6.012 -14.086 1 97.62 97 PRO A CA 1
ATOM 760 C C . PRO A 1 97 ? 9.742 -6.727 -13.055 1 97.62 97 PRO A C 1
ATOM 762 O O . PRO A 1 97 ? 10.969 -6.762 -13.195 1 97.62 97 PRO A O 1
ATOM 765 N N . VAL A 1 98 ? 9.141 -7.23 -12.078 1 98.12 98 VAL A N 1
ATOM 766 C CA . VAL A 1 98 ? 9.742 -8.133 -11.102 1 98.12 98 VAL A CA 1
ATOM 767 C C . VAL A 1 98 ? 9.008 -9.477 -11.125 1 98.12 98 VAL A C 1
ATOM 769 O O . VAL A 1 98 ? 7.777 -9.516 -11.062 1 98.12 98 VAL A O 1
ATOM 772 N N . LYS A 1 99 ? 9.773 -10.5 -11.234 1 97.69 99 LYS A N 1
ATOM 773 C CA . LYS A 1 99 ? 9.18 -11.828 -11.242 1 97.69 99 LYS A CA 1
ATOM 774 C C . LYS A 1 99 ? 9.18 -12.445 -9.852 1 97.69 99 LYS A C 1
ATOM 776 O O . LYS A 1 99 ? 10.219 -12.484 -9.188 1 97.69 99 LYS A O 1
ATOM 781 N N . VAL A 1 100 ? 8.07 -12.891 -9.406 1 97.75 100 VAL A N 1
ATOM 782 C CA . VAL A 1 100 ? 7.938 -13.586 -8.133 1 97.75 100 VAL A CA 1
ATOM 783 C C . VAL A 1 100 ? 7.609 -15.055 -8.375 1 97.75 100 VAL A C 1
ATOM 785 O O . VAL A 1 100 ? 6.617 -15.375 -9.039 1 97.75 100 VAL A O 1
ATOM 788 N N . LEU A 1 101 ? 8.453 -15.883 -7.82 1 96.62 101 LEU A N 1
ATOM 789 C CA . LEU A 1 101 ? 8.266 -17.312 -7.992 1 96.62 101 LEU A CA 1
ATOM 790 C C . LEU A 1 101 ? 7.602 -17.922 -6.762 1 96.62 101 LEU A C 1
ATOM 792 O O . LEU A 1 101 ? 7.938 -17.578 -5.629 1 96.62 101 LEU A O 1
ATOM 796 N N . PHE A 1 102 ? 6.688 -18.797 -7.031 1 96 102 PHE A N 1
ATOM 797 C CA . PHE A 1 102 ? 6.016 -19.375 -5.871 1 96 102 PHE A CA 1
ATOM 798 C C . PHE A 1 102 ? 5.727 -20.859 -6.098 1 96 102 PHE A C 1
ATOM 800 O O . PHE A 1 102 ? 5.754 -21.328 -7.234 1 96 102 PHE A O 1
ATOM 807 N N . LYS A 1 103 ? 5.543 -21.516 -5.043 1 96.31 103 LYS A N 1
ATOM 808 C CA . LYS A 1 103 ? 4.961 -22.859 -4.945 1 96.31 103 LYS A CA 1
ATOM 809 C C . LYS A 1 103 ? 3.629 -22.812 -4.199 1 96.31 103 LYS A C 1
ATOM 811 O O . LYS A 1 103 ? 3.566 -22.375 -3.053 1 96.31 103 LYS A O 1
ATOM 816 N N . VAL A 1 104 ? 2.613 -23.266 -4.883 1 96.06 104 VAL A N 1
ATOM 817 C CA . VAL A 1 104 ? 1.274 -23.281 -4.305 1 96.06 104 VAL A CA 1
ATOM 818 C C . VAL A 1 104 ? 0.875 -24.719 -3.955 1 96.06 104 VAL A C 1
ATOM 820 O O . VAL A 1 104 ? 0.868 -25.594 -4.82 1 96.06 104 VAL A O 1
ATOM 823 N N . SER A 1 105 ? 0.553 -24.953 -2.736 1 96.62 105 SER A N 1
ATOM 824 C CA . SER A 1 105 ? 0.079 -26.25 -2.283 1 96.62 105 SER A CA 1
ATOM 825 C C . SER A 1 105 ? -1.425 -26.234 -2.029 1 96.62 105 SER A C 1
ATOM 827 O O . SER A 1 105 ? -1.972 -25.234 -1.57 1 96.62 105 SER A O 1
ATOM 829 N N . TYR A 1 106 ? -2.025 -27.328 -2.324 1 93.62 106 TYR A N 1
ATOM 830 C CA . TYR A 1 106 ? -3.469 -27.438 -2.156 1 93.62 106 TYR A CA 1
ATOM 831 C C . TYR A 1 106 ? -3.879 -28.891 -1.94 1 93.62 106 TYR A C 1
ATOM 833 O O . TYR A 1 106 ? -3.135 -29.812 -2.289 1 93.62 106 TYR A O 1
ATOM 841 N N . SER A 1 107 ? -4.969 -29.156 -1.323 1 91 107 SER A N 1
ATOM 842 C CA . SER A 1 107 ? -5.418 -30.516 -0.991 1 91 107 SER A CA 1
ATOM 843 C C . SER A 1 107 ? -6.59 -30.938 -1.869 1 91 107 SER A C 1
ATOM 845 O O . SER A 1 107 ? -6.945 -32.125 -1.917 1 91 107 SER A O 1
ATOM 847 N N . GLY A 1 108 ? -7.176 -30.125 -2.588 1 83.56 108 GLY A N 1
ATOM 848 C CA . GLY A 1 108 ? -8.32 -30.469 -3.41 1 83.56 108 GLY A CA 1
ATOM 849 C C . GLY A 1 108 ? -7.941 -31.125 -4.723 1 83.56 108 GLY A C 1
ATOM 850 O O . GLY A 1 108 ? -6.762 -31.391 -4.973 1 83.56 108 GLY A O 1
ATOM 851 N N . ASN A 1 109 ? -8.953 -31.516 -5.496 1 83.69 109 ASN A N 1
ATOM 852 C CA . ASN A 1 109 ? -8.758 -32.219 -6.754 1 83.69 109 ASN A CA 1
ATOM 853 C C . ASN A 1 109 ? -8.367 -31.281 -7.883 1 83.69 109 ASN A C 1
ATOM 855 O O . ASN A 1 109 ? -7.66 -31.672 -8.812 1 83.69 109 ASN A O 1
ATOM 859 N N . ASP A 1 110 ? -8.844 -30.078 -7.711 1 88.25 110 ASP A N 1
ATOM 860 C CA . ASP A 1 110 ? -8.594 -29.109 -8.781 1 88.25 110 ASP A CA 1
ATOM 861 C C . ASP A 1 110 ? -7.543 -28.094 -8.359 1 88.25 110 ASP A C 1
ATOM 863 O O . ASP A 1 110 ? -7.52 -27.656 -7.211 1 88.25 110 ASP A O 1
ATOM 867 N N . VAL A 1 111 ? -6.711 -27.688 -9.266 1 90.19 111 VAL A N 1
ATOM 868 C CA . VAL A 1 111 ? -5.664 -26.688 -9.047 1 90.19 111 VAL A CA 1
ATOM 869 C C . VAL A 1 111 ? -6.297 -25.312 -8.805 1 90.19 111 VAL A C 1
ATOM 871 O O . VAL A 1 111 ? -7.172 -24.891 -9.562 1 90.19 111 VAL A O 1
ATOM 874 N N . PRO A 1 112 ? -5.887 -24.656 -7.789 1 93.12 112 PRO A N 1
ATOM 875 C CA . PRO A 1 112 ? -6.434 -23.328 -7.566 1 93.12 112 PRO A CA 1
ATOM 876 C C . PRO A 1 112 ? -6.066 -22.344 -8.68 1 93.12 112 PRO A C 1
ATOM 878 O O . PRO A 1 112 ? -4.914 -22.312 -9.117 1 93.12 112 PRO A O 1
ATOM 881 N N . SER A 1 113 ? -7.059 -21.547 -9.117 1 92.62 113 SER A N 1
ATOM 882 C CA . SER A 1 113 ? -6.836 -20.484 -10.109 1 92.62 113 SER A CA 1
ATOM 883 C C . SER A 1 113 ? -6.809 -19.109 -9.453 1 92.62 113 SER A C 1
ATOM 885 O O . SER A 1 113 ? -7.582 -18.844 -8.531 1 92.62 113 SER A O 1
ATOM 887 N N . LEU A 1 114 ? -5.91 -18.312 -10.008 1 95 114 LEU A N 1
ATOM 888 C CA . LEU A 1 114 ? -5.883 -16.938 -9.531 1 95 114 LEU A CA 1
ATOM 889 C C . LEU A 1 114 ? -7.055 -16.141 -10.094 1 95 114 LEU A C 1
ATOM 891 O O . LEU A 1 114 ? -7.223 -16.047 -11.312 1 95 114 LEU A O 1
ATOM 895 N N . VAL A 1 115 ? -7.816 -15.562 -9.211 1 95.06 115 VAL A N 1
ATOM 896 C CA . VAL A 1 115 ? -8.992 -14.836 -9.68 1 95.06 115 VAL A CA 1
ATOM 897 C C . VAL A 1 115 ? -8.898 -13.375 -9.25 1 95.06 115 VAL A C 1
ATOM 899 O O . VAL A 1 115 ? -9.766 -12.57 -9.594 1 95.06 115 VAL A O 1
ATOM 902 N N . GLY A 1 116 ? -7.832 -13.047 -8.516 1 95.81 116 GLY A N 1
ATOM 903 C CA . GLY A 1 116 ? -7.594 -11.672 -8.117 1 95.81 116 GLY A CA 1
ATOM 904 C C . GLY A 1 116 ? -6.16 -11.398 -7.711 1 95.81 116 GLY A C 1
ATOM 905 O O . GLY A 1 116 ? -5.5 -12.273 -7.137 1 95.81 116 GLY A O 1
ATOM 906 N N . TYR A 1 117 ? -5.746 -10.352 -8.055 1 97 117 TYR A N 1
ATOM 907 C CA . TYR A 1 117 ? -4.41 -9.859 -7.734 1 97 117 TYR A CA 1
ATOM 908 C C . TYR A 1 117 ? -4.438 -8.375 -7.402 1 97 117 TYR A C 1
ATOM 910 O O . TYR A 1 117 ? -4.863 -7.559 -8.219 1 97 117 TYR A O 1
ATOM 918 N N . ARG A 1 118 ? -4.004 -8.031 -6.203 1 97.56 118 ARG A N 1
ATOM 919 C CA . ARG A 1 118 ? -3.893 -6.633 -5.789 1 97.56 118 ARG A CA 1
ATOM 920 C C . ARG A 1 118 ? -2.441 -6.262 -5.504 1 97.56 118 ARG A C 1
ATOM 922 O O . ARG A 1 118 ? -1.702 -7.043 -4.898 1 97.56 118 ARG A O 1
ATOM 929 N N . LEU A 1 119 ? -2.068 -5.133 -5.984 1 98.19 119 LEU A N 1
ATOM 930 C CA . LEU A 1 119 ? -0.772 -4.531 -5.691 1 98.19 119 LEU A CA 1
ATOM 931 C C . LEU A 1 119 ? -0.937 -3.264 -4.863 1 98.19 119 LEU A C 1
ATOM 933 O O . LEU A 1 119 ? -1.529 -2.285 -5.324 1 98.19 119 LEU A O 1
ATOM 937 N N . ASN A 1 120 ? -0.472 -3.285 -3.662 1 98 120 ASN A N 1
ATOM 938 C CA . ASN A 1 120 ? -0.594 -2.172 -2.727 1 98 120 ASN A CA 1
ATOM 939 C C . ASN A 1 120 ? -2.023 -1.639 -2.67 1 98 120 ASN A C 1
ATOM 941 O O . ASN A 1 120 ? -2.248 -0.436 -2.812 1 98 120 ASN A O 1
ATOM 945 N N . ALA A 1 121 ? -2.969 -2.555 -2.525 1 97.62 121 ALA A N 1
ATOM 946 C CA . ALA A 1 121 ? -4.387 -2.344 -2.236 1 97.62 121 ALA A CA 1
ATOM 947 C C . ALA A 1 121 ? -5.148 -1.943 -3.496 1 97.62 121 ALA A C 1
ATOM 949 O O . ALA A 1 121 ? -6.344 -1.646 -3.438 1 97.62 121 ALA A O 1
ATOM 950 N N . ARG A 1 122 ? -4.449 -1.92 -4.648 1 97.62 122 ARG A N 1
ATOM 951 C CA . ARG A 1 122 ? -5.109 -1.645 -5.922 1 97.62 122 ARG A CA 1
ATOM 952 C C . ARG A 1 122 ? -5.406 -2.938 -6.676 1 97.62 122 ARG A C 1
ATOM 954 O O . ARG A 1 122 ? -4.535 -3.799 -6.809 1 97.62 122 ARG A O 1
ATOM 961 N N . ASP A 1 123 ? -6.59 -3.055 -7.219 1 96.69 123 ASP A N 1
ATOM 962 C CA . ASP A 1 123 ? -6.93 -4.188 -8.078 1 96.69 123 ASP A CA 1
ATOM 963 C C . ASP A 1 123 ? -6.203 -4.098 -9.414 1 96.69 123 ASP A C 1
ATOM 965 O O . ASP A 1 123 ? -6.438 -3.17 -10.195 1 96.69 123 ASP A O 1
ATOM 969 N N . ILE A 1 124 ? -5.359 -5.031 -9.617 1 96.31 124 ILE A N 1
ATOM 970 C CA . ILE A 1 124 ? -4.645 -5.082 -10.891 1 96.31 124 ILE A CA 1
ATOM 971 C C .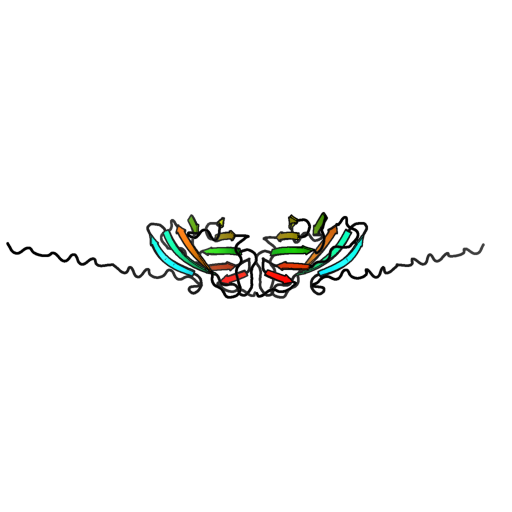 ILE A 1 124 ? -5.316 -6.09 -11.82 1 96.31 124 ILE A C 1
ATOM 973 O O . ILE A 1 124 ? -5.445 -5.848 -13.023 1 96.31 124 ILE A O 1
ATOM 977 N N . CYS A 1 125 ? -5.801 -7.199 -11.141 1 93.75 125 CYS A N 1
ATOM 978 C CA . CYS A 1 125 ? -6.527 -8.219 -11.883 1 93.75 125 CYS A CA 1
ATOM 979 C C . CYS A 1 125 ? -7.688 -8.766 -11.062 1 93.75 125 CYS A C 1
ATOM 981 O O . CYS A 1 125 ? -7.477 -9.391 -10.016 1 93.75 125 CYS A O 1
ATOM 983 N N . PRO A 1 126 ? -8.922 -8.812 -11.695 1 91.88 126 PRO A N 1
ATOM 984 C CA . PRO A 1 126 ? -9.305 -7.848 -12.727 1 91.88 126 PRO A CA 1
ATOM 985 C C . PRO A 1 126 ? -9.148 -6.398 -12.273 1 91.88 126 PRO A C 1
ATOM 987 O O . PRO A 1 126 ? -9.188 -6.117 -11.07 1 91.88 126 PRO A O 1
ATOM 990 N N . PRO A 1 127 ? -8.82 -5.496 -13.211 1 90.12 127 PRO A N 1
ATOM 991 C CA . PRO A 1 127 ? -8.758 -4.09 -12.805 1 90.12 127 PRO A CA 1
ATOM 992 C C . PRO A 1 127 ? -10.109 -3.543 -12.352 1 90.12 127 PRO A C 1
ATOM 994 O O . PRO A 1 127 ? -11.148 -3.955 -12.875 1 90.12 127 PRO A O 1
ATOM 997 N N . SER A 1 128 ? -10.047 -2.869 -11.258 1 83.31 128 SER A N 1
ATOM 998 C CA . SER A 1 128 ? -11.273 -2.223 -10.812 1 83.31 128 SER A CA 1
ATOM 999 C C . SER A 1 128 ? -11.062 -0.734 -10.562 1 83.31 128 SER A C 1
ATOM 1001 O O . SER A 1 128 ? -10.109 -0.348 -9.875 1 83.31 128 SER A O 1
ATOM 1003 N N . ASP A 1 129 ? -11.641 0.162 -11.43 1 71.94 129 ASP A N 1
ATOM 1004 C CA . ASP A 1 129 ? -11.578 1.593 -11.156 1 71.94 129 ASP A CA 1
ATOM 1005 C C . ASP A 1 129 ? -12.836 2.064 -10.43 1 71.94 129 ASP A C 1
ATOM 1007 O O . ASP A 1 129 ? -12.984 3.256 -10.141 1 71.94 129 ASP A O 1
ATOM 1011 N N . GLU A 1 130 ? -13.789 1.137 -10.188 1 67.44 130 GLU A N 1
ATOM 1012 C CA . GLU A 1 130 ? -15.062 1.549 -9.602 1 67.44 130 GLU A CA 1
ATOM 1013 C C . GLU A 1 130 ? -15.117 1.219 -8.117 1 67.44 130 GLU A C 1
ATOM 1015 O O . GLU A 1 130 ? -14.469 0.274 -7.656 1 67.44 130 GLU A O 1
ATOM 1020 N N . MET B 1 1 ? -27.844 60.75 35.406 1 45 1 MET B N 1
ATOM 1021 C CA . MET B 1 1 ? -26.812 59.719 35.406 1 45 1 MET B CA 1
ATOM 1022 C C . MET B 1 1 ? -26.719 59.031 34.062 1 45 1 MET B C 1
ATOM 1024 O O . MET B 1 1 ? -27.656 58.344 33.656 1 45 1 MET B O 1
ATOM 1028 N N . MET B 1 2 ? -26.062 59.656 33.094 1 59.16 2 MET B N 1
ATO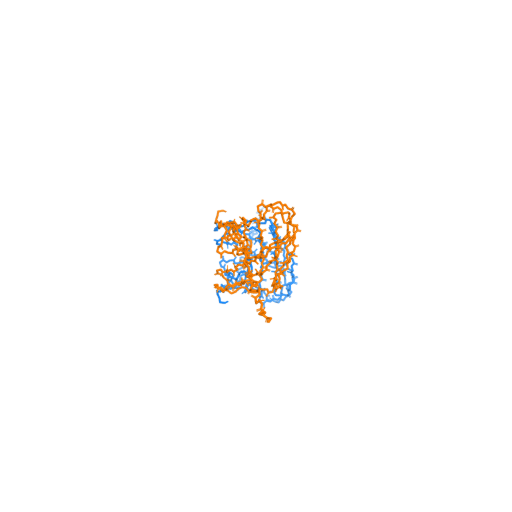M 1029 C CA . MET B 1 2 ? -25.812 59.188 31.734 1 59.16 2 MET B CA 1
ATOM 1030 C C . MET B 1 2 ? -24.984 57.906 31.766 1 59.16 2 MET B C 1
ATOM 1032 O O . MET B 1 2 ? -23.922 57.844 32.406 1 59.16 2 MET B O 1
ATOM 1036 N N . LYS B 1 3 ? -25.547 56.656 31.641 1 63.16 3 LYS B N 1
ATOM 1037 C CA . LYS B 1 3 ? -24.859 55.375 31.516 1 63.16 3 LYS B CA 1
ATOM 1038 C C . LYS B 1 3 ? -23.969 55.344 30.281 1 63.16 3 LYS B C 1
ATOM 1040 O O . LYS B 1 3 ? -24.453 55.531 29.156 1 63.16 3 LYS B O 1
ATOM 1045 N N . LEU B 1 4 ? -22.609 55.531 30.375 1 57.12 4 LEU B N 1
ATOM 1046 C CA . LEU B 1 4 ? -21.625 55.344 29.328 1 57.12 4 LEU B CA 1
ATOM 1047 C C . LEU B 1 4 ? -21.578 53.875 28.859 1 57.12 4 LEU B C 1
ATOM 1049 O O . LEU B 1 4 ? -21.297 53 29.656 1 57.12 4 LEU B O 1
ATOM 1053 N N . LEU B 1 5 ? -22.188 53.5 27.766 1 61.41 5 LEU B N 1
ATOM 1054 C CA . LEU B 1 5 ? -22.062 52.219 27.109 1 61.41 5 LEU B CA 1
ATOM 1055 C C . LEU B 1 5 ? -20.656 52 26.578 1 61.41 5 LEU B C 1
ATOM 1057 O O . LEU B 1 5 ? -20.219 52.719 25.672 1 61.41 5 LEU B O 1
ATOM 1061 N N . VAL B 1 6 ? -19.672 51.406 27.328 1 60.25 6 VAL B N 1
ATOM 1062 C CA . VAL B 1 6 ? -18.344 51.031 26.859 1 60.25 6 VAL B CA 1
ATOM 1063 C C . VAL B 1 6 ? -18.453 49.938 25.797 1 60.25 6 VAL B C 1
ATOM 1065 O O . VAL B 1 6 ? -18.922 48.812 26.078 1 60.25 6 VAL B O 1
ATOM 1068 N N . ALA B 1 7 ? -18.406 50.281 24.5 1 60.41 7 ALA B N 1
ATOM 1069 C CA . ALA B 1 7 ? -18.281 49.312 23.422 1 60.41 7 ALA B CA 1
ATOM 1070 C C . ALA B 1 7 ? -16.922 48.625 23.469 1 60.41 7 ALA B C 1
ATOM 1072 O O . ALA B 1 7 ? -15.883 49.25 23.266 1 60.41 7 ALA B O 1
ATOM 1073 N N . THR B 1 8 ? -16.797 47.406 24.078 1 60.03 8 THR B N 1
ATOM 1074 C CA . THR B 1 8 ? -15.594 46.594 23.984 1 60.03 8 THR B CA 1
ATOM 1075 C C . THR B 1 8 ? -15.352 46.125 22.547 1 60.03 8 THR B C 1
ATOM 1077 O O . THR B 1 8 ? -16.141 45.375 22 1 60.03 8 THR B O 1
ATOM 1080 N N . VAL B 1 9 ? -14.609 46.844 21.75 1 55.97 9 VAL B N 1
ATOM 1081 C CA . VAL B 1 9 ? -14.18 46.375 20.438 1 55.97 9 VAL B CA 1
ATOM 1082 C C . VAL B 1 9 ? -13.289 45.125 20.594 1 55.97 9 VAL B C 1
ATOM 1084 O O . VAL B 1 9 ? -12.203 45.219 21.156 1 55.97 9 VAL B O 1
ATOM 1087 N N . LEU B 1 10 ? -13.898 43.875 20.516 1 54.41 10 LEU B N 1
ATOM 1088 C CA . LEU B 1 10 ? -13.117 42.656 20.391 1 54.41 10 LEU B CA 1
ATOM 1089 C C . LEU B 1 10 ? -12.281 42.656 19.125 1 54.41 10 LEU B C 1
ATOM 1091 O O . LEU B 1 10 ? -12.828 42.594 18.016 1 54.41 10 LEU B O 1
ATOM 1095 N N . LEU B 1 11 ? -11.086 43.219 19.078 1 51.62 11 LEU B N 1
ATOM 1096 C CA . LEU B 1 11 ? -10.141 43.094 17.984 1 51.62 11 LEU B CA 1
ATOM 1097 C C . LEU B 1 11 ? -9.773 41.625 17.719 1 51.62 11 LEU B C 1
ATOM 1099 O O . LEU B 1 11 ? -9.047 41.031 18.516 1 51.62 11 LEU B O 1
ATOM 1103 N N . SER B 1 12 ? -10.562 40.875 16.938 1 52.69 12 SER B N 1
ATOM 1104 C CA . SER B 1 12 ? -10.148 39.562 16.453 1 52.69 12 SER B CA 1
ATOM 1105 C C . SER B 1 12 ? -8.852 39.656 15.656 1 52.69 12 SER B C 1
ATOM 1107 O O . SER B 1 12 ? -8.82 40.25 14.578 1 52.69 12 SER B O 1
ATOM 1109 N N . THR B 1 13 ? -7.707 39.688 16.266 1 47 13 THR B N 1
ATOM 1110 C CA . THR B 1 13 ? -6.441 39.594 15.539 1 47 13 THR B CA 1
ATOM 1111 C C . THR B 1 13 ? -6.473 38.438 14.562 1 47 13 THR B C 1
ATOM 1113 O O . THR B 1 13 ? -6.566 37.281 14.977 1 47 13 THR B O 1
ATOM 1116 N N . LEU B 1 14 ? -6.949 38.594 13.367 1 45.38 14 LEU B N 1
ATOM 1117 C CA . LEU B 1 14 ? -6.625 37.656 12.312 1 45.38 14 LEU B CA 1
ATOM 1118 C C . LEU B 1 14 ? -5.121 37.375 12.258 1 45.38 14 LEU B C 1
ATOM 1120 O O . LEU B 1 14 ? -4.359 38.25 11.812 1 45.38 14 LEU B O 1
ATOM 1124 N N . VAL B 1 15 ? -4.57 36.688 13.242 1 44.53 15 VAL B N 1
ATOM 1125 C CA . VAL B 1 15 ? -3.197 36.219 13.039 1 44.53 15 VAL B CA 1
ATOM 1126 C C . VAL B 1 15 ? -3.049 35.625 11.648 1 44.53 15 VAL B C 1
ATOM 1128 O O . VAL B 1 15 ? -3.717 34.656 11.312 1 44.53 15 VAL B O 1
ATOM 1131 N N . LEU B 1 16 ? -2.75 36.406 10.641 1 43.19 16 LEU B N 1
ATOM 1132 C CA . LEU B 1 16 ? -2.238 35.812 9.406 1 43.19 16 LEU B CA 1
ATOM 1133 C C . LEU B 1 16 ? -1.173 34.781 9.703 1 43.19 16 LEU B C 1
ATOM 1135 O O . LEU B 1 16 ? -0.101 35.094 10.219 1 43.19 16 LEU B O 1
ATOM 1139 N N . VAL B 1 17 ? -1.601 33.594 10.133 1 46.78 17 VAL B N 1
ATOM 1140 C CA . VAL B 1 17 ? -0.638 32.5 10.242 1 46.78 17 VAL B CA 1
ATOM 1141 C C . VAL B 1 17 ? 0.243 32.469 8.992 1 46.78 17 VAL B C 1
ATOM 1143 O O . VAL B 1 17 ? -0.262 32.438 7.871 1 46.78 17 VAL B O 1
ATOM 1146 N N . ASN B 1 18 ? 1.286 33.281 8.922 1 48.09 18 ASN B N 1
ATOM 1147 C CA . ASN B 1 18 ? 2.281 33.031 7.891 1 48.09 18 ASN B CA 1
ATOM 1148 C C . ASN B 1 18 ? 2.271 31.547 7.477 1 48.09 18 ASN B C 1
ATOM 1150 O O . ASN B 1 18 ? 2.533 30.672 8.297 1 48.09 18 ASN B O 1
ATOM 1154 N N . GLY B 1 19 ? 1.413 31.172 6.66 1 52.44 19 GLY B N 1
ATOM 1155 C CA . GLY B 1 19 ? 1.065 29.812 6.23 1 52.44 19 GLY B CA 1
ATOM 1156 C C . GLY B 1 19 ? 2.277 28.938 6.008 1 52.44 19 GLY B C 1
ATOM 1157 O O . GLY B 1 19 ? 3.213 29.312 5.305 1 52.44 19 GLY B O 1
ATOM 1158 N N . GLN B 1 20 ? 2.783 28.328 7.059 1 60.5 20 GLN B N 1
ATOM 1159 C CA . GLN B 1 20 ? 3.789 27.281 6.891 1 60.5 20 GLN B CA 1
ATOM 1160 C C . GLN B 1 20 ? 3.635 26.594 5.543 1 60.5 20 GLN B C 1
ATOM 1162 O O . GLN B 1 20 ? 2.518 26.266 5.129 1 60.5 20 GLN B O 1
ATOM 1167 N N . LYS B 1 21 ? 4.66 26.797 4.629 1 70.19 21 LYS B N 1
ATOM 1168 C CA . LYS B 1 21 ? 4.613 26.438 3.217 1 70.19 21 LYS B CA 1
ATOM 1169 C C . LYS B 1 21 ? 4.832 24.938 3.023 1 70.19 21 LYS B C 1
ATOM 1171 O O . LYS B 1 21 ? 5.922 24.422 3.283 1 70.19 21 LYS B O 1
ATOM 1176 N N . SER B 1 22 ? 3.895 24.188 3.01 1 79.75 22 SER B N 1
ATOM 1177 C CA . SER B 1 22 ? 3.939 22.797 2.539 1 79.75 22 SER B CA 1
ATOM 1178 C C . SER B 1 22 ? 4.402 22.734 1.089 1 79.75 22 SER B C 1
ATOM 1180 O O . SER B 1 22 ? 4.195 23.672 0.317 1 79.75 22 SER B O 1
ATOM 1182 N N . LEU B 1 23 ? 5.289 21.781 0.822 1 84.75 23 LEU B N 1
ATOM 1183 C CA . LEU B 1 23 ? 5.68 21.516 -0.558 1 84.75 23 LEU B CA 1
ATOM 1184 C C . LEU B 1 23 ? 4.461 21.172 -1.409 1 84.75 23 LEU B C 1
ATOM 1186 O O . LEU B 1 23 ? 4.496 21.297 -2.635 1 84.75 23 LEU B O 1
ATOM 1190 N N . CYS B 1 24 ? 3.377 20.75 -0.684 1 85.81 24 CYS B N 1
ATOM 1191 C CA . CYS B 1 24 ? 2.172 20.344 -1.401 1 85.81 24 CYS B CA 1
ATOM 1192 C C . CYS B 1 24 ? 0.941 21.047 -0.833 1 85.81 24 CYS B C 1
ATOM 1194 O O . CYS B 1 24 ? 0.064 20.391 -0.262 1 85.81 24 CYS B O 1
ATOM 1196 N N . PRO B 1 25 ? 0.766 22.266 -1.164 1 85.94 25 PRO B N 1
ATOM 1197 C CA . PRO B 1 25 ? -0.271 23.047 -0.49 1 85.94 25 PRO B CA 1
ATOM 1198 C C . PRO B 1 25 ? -1.684 22.609 -0.878 1 85.94 25 PRO B C 1
ATOM 1200 O O . PRO B 1 25 ? -2.631 22.828 -0.117 1 85.94 25 PRO B O 1
ATOM 1203 N N . ASP B 1 26 ? -1.841 21.984 -2.043 1 88.06 26 ASP B N 1
ATOM 1204 C CA . ASP B 1 26 ? -3.17 21.531 -2.455 1 88.06 26 ASP B CA 1
ATOM 1205 C C . ASP B 1 26 ? -3.576 20.266 -1.716 1 88.06 26 ASP B C 1
ATOM 1207 O O . ASP B 1 26 ? -4.75 19.891 -1.719 1 88.06 26 ASP B O 1
ATOM 1211 N N . ILE B 1 27 ? -2.584 19.672 -1.055 1 91.38 27 ILE B N 1
ATOM 1212 C CA . ILE B 1 27 ? -2.797 18.375 -0.429 1 91.38 27 ILE B CA 1
ATOM 1213 C C . ILE B 1 27 ? -2.826 18.531 1.09 1 91.38 27 ILE B C 1
ATOM 1215 O O . ILE B 1 27 ? -3.641 17.906 1.77 1 91.38 27 ILE B O 1
ATOM 1219 N N . PHE B 1 28 ? -1.978 19.375 1.532 1 92.19 28 PHE B N 1
ATOM 1220 C CA . PHE B 1 28 ? -1.81 19.547 2.971 1 92.19 28 PHE B CA 1
ATOM 1221 C C . PHE B 1 28 ? -1.816 21.016 3.348 1 92.19 28 PHE B C 1
ATOM 1223 O O . PHE B 1 28 ? -1.101 21.812 2.746 1 92.19 28 PHE B O 1
ATOM 1230 N N . GLU B 1 29 ? -2.582 21.312 4.469 1 92.31 29 GLU B N 1
ATOM 1231 C CA . GLU B 1 29 ? -2.617 22.672 4.973 1 92.31 29 GLU B CA 1
ATOM 1232 C C . GLU B 1 29 ? -2.797 22.703 6.488 1 92.31 29 GLU B C 1
ATOM 1234 O O . GLU B 1 29 ? -3.578 21.922 7.039 1 92.31 29 GLU B O 1
ATOM 1239 N N . TYR B 1 30 ? -2.043 23.609 7.133 1 92.69 30 TYR B N 1
ATOM 1240 C CA . TYR B 1 30 ? -2.354 23.938 8.523 1 92.69 30 TYR B CA 1
ATOM 1241 C C . TYR B 1 30 ? -3.498 24.953 8.594 1 92.69 30 TYR B C 1
ATOM 1243 O O . TYR B 1 30 ? -3.57 25.875 7.793 1 92.69 30 TYR B O 1
ATOM 1251 N N . THR B 1 31 ? -4.363 24.734 9.531 1 89 31 THR B N 1
ATOM 1252 C CA . THR B 1 31 ? -5.539 25.594 9.617 1 89 31 THR B CA 1
ATOM 1253 C C . THR B 1 31 ? -5.469 26.484 10.859 1 89 31 THR B C 1
ATOM 1255 O O . THR B 1 31 ? -5.84 27.656 10.805 1 89 31 THR B O 1
ATOM 1258 N N . THR B 1 32 ? -5.016 25.953 12 1 88.75 32 THR B N 1
ATOM 1259 C CA . THR B 1 32 ? -4.984 26.703 13.25 1 88.75 32 THR B CA 1
ATOM 1260 C C . THR B 1 32 ? -3.746 26.344 14.07 1 88.75 32 THR B C 1
ATOM 1262 O O . THR B 1 32 ? -3.236 25.234 13.969 1 88.75 32 THR B O 1
ATOM 1265 N N . SER B 1 33 ? -3.283 27.359 14.695 1 86.44 33 SER B N 1
ATOM 1266 C CA . SER B 1 33 ? -2.141 27.156 15.578 1 86.44 33 SER B CA 1
ATOM 1267 C C . SER B 1 33 ? -2.557 27.219 17.047 1 86.44 33 SER B C 1
ATOM 1269 O O . SER B 1 33 ? -3.51 27.922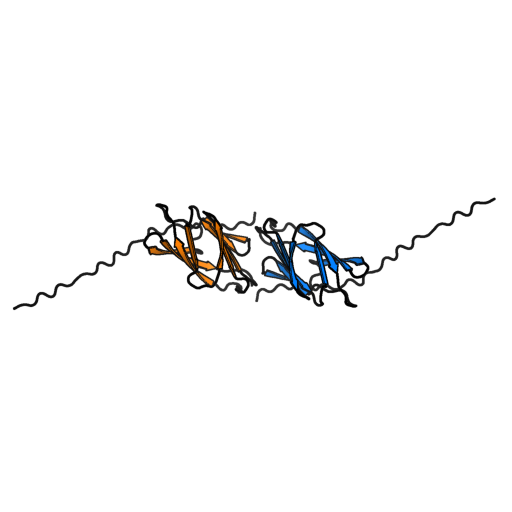 17.391 1 86.44 33 SER B O 1
ATOM 1271 N N . GLY B 1 34 ? -1.972 26.312 17.859 1 83.44 34 GLY B N 1
ATOM 1272 C CA . GLY B 1 34 ? -2.051 26.391 19.312 1 83.44 34 GLY B CA 1
ATOM 1273 C C . GLY B 1 34 ? -0.699 26.25 19.984 1 83.44 34 GLY B C 1
ATOM 1274 O O . GLY B 1 34 ? 0.327 26.109 19.312 1 83.44 34 GLY B O 1
ATOM 1275 N N . PRO B 1 35 ? -0.763 26.438 21.328 1 83.62 35 PRO B N 1
ATOM 1276 C CA . PRO B 1 35 ? 0.506 26.297 22.047 1 83.62 35 PRO B CA 1
ATOM 1277 C C . PRO B 1 35 ? 1.178 24.953 21.766 1 83.62 35 PRO B C 1
ATOM 1279 O O . PRO B 1 35 ? 0.684 23.906 22.203 1 83.62 35 PRO B O 1
ATOM 1282 N N . GLY B 1 36 ? 2.285 24.891 21.031 1 87.75 36 GLY B N 1
ATOM 1283 C CA . GLY B 1 36 ? 3.092 23.703 20.797 1 87.75 36 GLY B CA 1
ATOM 1284 C C . GLY B 1 36 ? 2.516 22.781 19.734 1 87.75 36 GLY B C 1
ATOM 1285 O O . GLY B 1 36 ? 2.963 21.641 19.594 1 87.75 36 GLY B O 1
ATOM 1286 N N . HIS B 1 37 ? 1.453 23.234 19.203 1 92.88 37 HIS B N 1
ATOM 1287 C CA . HIS B 1 37 ? 0.874 22.359 18.188 1 92.88 37 HIS B CA 1
ATOM 1288 C C . HIS B 1 37 ? 0.198 23.172 17.078 1 92.88 37 HIS B C 1
ATOM 1290 O O . HIS B 1 37 ? -0.026 24.375 17.234 1 92.88 37 HIS B O 1
ATOM 1296 N N . TRP B 1 38 ? 0.047 22.438 15.961 1 92.75 38 TRP B N 1
ATOM 1297 C CA . TRP B 1 38 ? -0.752 22.953 14.852 1 92.75 38 TRP B CA 1
ATOM 1298 C C . TRP B 1 38 ? -1.79 21.922 14.406 1 92.75 38 TRP B C 1
ATOM 1300 O O . TRP B 1 38 ? -1.532 20.719 14.438 1 92.75 38 TRP B O 1
ATOM 1310 N N . GLU B 1 39 ? -2.904 22.438 14.086 1 94.31 39 GLU B N 1
ATOM 1311 C CA . GLU B 1 39 ? -3.934 21.609 13.469 1 94.31 39 GLU B CA 1
ATOM 1312 C C . GLU B 1 39 ? -3.945 21.781 11.953 1 94.31 39 GLU B C 1
ATOM 1314 O O . GLU B 1 39 ? -3.676 22.875 11.445 1 94.31 39 GLU B O 1
ATOM 1319 N N . GLY B 1 40 ? -4.18 20.688 11.297 1 93.38 40 GLY B N 1
ATOM 1320 C CA . GLY B 1 40 ? -4.184 20.75 9.844 1 93.38 40 GLY B CA 1
ATOM 1321 C C . GLY B 1 40 ? -5.043 19.672 9.211 1 93.38 40 GLY B C 1
ATOM 1322 O O . GLY B 1 40 ? -5.727 18.922 9.906 1 93.38 40 GLY B O 1
ATOM 1323 N N . ALA B 1 41 ? -5.027 19.75 7.883 1 95.38 41 ALA B N 1
ATOM 1324 C CA . ALA B 1 41 ? -5.824 18.797 7.105 1 95.38 41 ALA B CA 1
ATOM 1325 C C . ALA B 1 41 ? -5.031 18.266 5.914 1 95.38 41 ALA B C 1
ATOM 1327 O O . ALA B 1 41 ? -4.258 19 5.297 1 95.38 41 ALA B O 1
ATOM 1328 N N . LEU B 1 42 ? -5.25 17.031 5.66 1 96.38 42 LEU B N 1
ATOM 1329 C CA . LEU B 1 42 ? -4.738 16.359 4.477 1 96.38 42 LEU B CA 1
ATOM 1330 C C . LEU B 1 42 ? -5.875 15.953 3.547 1 96.38 42 LEU B C 1
ATOM 1332 O O . LEU B 1 42 ? -6.836 15.305 3.979 1 96.38 42 LEU B O 1
ATOM 1336 N N . LYS B 1 43 ? -5.773 16.375 2.348 1 97.12 43 LYS B N 1
ATOM 1337 C CA . LYS B 1 43 ? -6.707 15.914 1.322 1 97.12 43 LYS B CA 1
ATOM 1338 C C . LYS B 1 43 ? -6.16 14.688 0.589 1 97.12 43 LYS B C 1
ATOM 1340 O O . LYS B 1 43 ? -5.207 14.797 -0.183 1 97.12 43 LYS B O 1
ATOM 1345 N N . VAL B 1 44 ? -6.824 13.594 0.788 1 98 44 VAL B N 1
ATOM 1346 C CA . VAL B 1 44 ? -6.367 12.336 0.197 1 98 44 VAL B CA 1
ATOM 1347 C C . VAL B 1 44 ? -7.227 11.992 -1.017 1 98 44 VAL B C 1
ATOM 1349 O O . VAL B 1 44 ? -8.438 11.812 -0.893 1 98 44 VAL B O 1
ATOM 1352 N N . VAL B 1 45 ? -6.578 11.914 -2.135 1 96.62 45 VAL B N 1
ATOM 1353 C CA . VAL B 1 45 ? -7.25 11.531 -3.373 1 96.62 45 VAL B CA 1
ATOM 1354 C C . VAL B 1 45 ? -6.461 10.422 -4.066 1 96.62 45 VAL B C 1
ATOM 1356 O O . VAL B 1 45 ? -5.234 10.484 -4.148 1 96.62 45 VAL B O 1
ATOM 1359 N N . SER B 1 46 ? -7.105 9.453 -4.488 1 95.94 46 SER B N 1
ATOM 1360 C CA . SER B 1 46 ? -6.465 8.359 -5.219 1 95.94 46 SER B CA 1
ATOM 1361 C C . SER B 1 46 ? -6.953 8.297 -6.66 1 95.94 46 SER B C 1
ATOM 1363 O O . SER B 1 46 ? -8.125 8.578 -6.938 1 95.94 46 SER B O 1
ATOM 1365 N N . GLU B 1 47 ? -6.082 7.91 -7.484 1 92.69 47 GLU B N 1
ATOM 1366 C CA . GLU B 1 47 ? -6.398 7.75 -8.898 1 92.69 47 GLU B CA 1
ATOM 1367 C C . GLU B 1 47 ? -7.043 6.398 -9.18 1 92.69 47 GLU B C 1
ATOM 1369 O O . GLU B 1 47 ? -7.457 6.117 -10.305 1 92.69 47 GLU B O 1
ATOM 1374 N N . TYR B 1 48 ? -7.172 5.543 -8.125 1 94.25 48 TYR B N 1
ATOM 1375 C CA . TYR B 1 48 ? -7.766 4.215 -8.195 1 94.25 48 TYR B CA 1
ATOM 1376 C C . TYR B 1 48 ? -8.586 3.922 -6.941 1 94.25 48 TYR B C 1
ATOM 1378 O O . TYR B 1 48 ? -8.492 4.641 -5.945 1 94.25 48 TYR B O 1
ATOM 1386 N N . LYS B 1 49 ? -9.375 2.908 -7.105 1 97.12 49 LYS B N 1
ATOM 1387 C CA . LYS B 1 49 ? -9.93 2.34 -5.879 1 97.12 49 LYS B CA 1
ATOM 1388 C C . LYS B 1 49 ? -8.852 1.622 -5.07 1 97.12 49 LYS B C 1
ATOM 1390 O O . LYS B 1 49 ? -8.086 0.829 -5.617 1 97.12 49 LYS B O 1
ATOM 1395 N N . LEU B 1 50 ? -8.781 1.861 -3.82 1 97.75 50 LEU B N 1
ATOM 1396 C CA . LEU B 1 50 ? -7.809 1.229 -2.932 1 97.75 50 LEU B CA 1
ATOM 1397 C C . LEU B 1 50 ? -8.516 0.493 -1.796 1 97.75 50 LEU B C 1
ATOM 1399 O O . LEU B 1 50 ? -9.398 1.05 -1.144 1 97.75 50 LEU B O 1
ATOM 1403 N N . HIS B 1 51 ? -8.141 -0.771 -1.579 1 97.12 51 HIS B N 1
ATOM 1404 C CA . HIS B 1 51 ? -8.648 -1.576 -0.475 1 97.12 51 HIS B CA 1
ATOM 1405 C C . HIS B 1 51 ? -7.707 -1.527 0.722 1 97.12 51 HIS B C 1
ATOM 1407 O O . HIS B 1 51 ? -6.984 -2.492 0.991 1 97.12 51 HIS B O 1
ATOM 1413 N N . GLY B 1 52 ? -7.859 -0.517 1.506 1 97.62 52 GLY B N 1
ATOM 1414 C CA . GLY B 1 52 ? -6.926 -0.209 2.578 1 97.62 52 GLY B CA 1
ATOM 1415 C C . GLY B 1 52 ? -6.016 0.965 2.26 1 97.62 52 GLY B C 1
ATOM 1416 O O . GLY B 1 52 ? -5.652 1.178 1.101 1 97.62 52 GLY B O 1
ATOM 1417 N N . THR B 1 53 ? -5.656 1.627 3.291 1 98.38 53 THR B N 1
ATOM 1418 C CA . THR B 1 53 ? -4.957 2.889 3.084 1 98.38 53 THR B CA 1
ATOM 1419 C C . THR B 1 53 ? -3.773 3.014 4.039 1 98.38 53 THR B C 1
ATOM 1421 O O . THR B 1 53 ? -3.916 2.791 5.246 1 98.38 53 THR B O 1
ATOM 1424 N N . TRP B 1 54 ? -2.674 3.34 3.475 1 98.25 54 TRP B N 1
ATOM 1425 C CA . TRP B 1 54 ? -1.455 3.668 4.207 1 98.25 54 TRP B CA 1
ATOM 1426 C C . TRP B 1 54 ? -0.894 5.012 3.756 1 98.25 54 TRP B C 1
ATOM 1428 O O . TRP B 1 54 ? -0.772 5.27 2.557 1 98.25 54 TRP B O 1
ATOM 1438 N N . ILE B 1 55 ? -0.544 5.809 4.73 1 98.38 55 ILE B N 1
ATOM 1439 C CA . ILE B 1 55 ? -0.027 7.141 4.441 1 98.38 55 ILE B CA 1
ATOM 1440 C C . ILE B 1 55 ? 1.277 7.367 5.203 1 98.38 55 ILE B C 1
ATOM 1442 O O . ILE B 1 55 ? 1.359 7.09 6.402 1 98.38 55 ILE B O 1
ATOM 1446 N N . ARG B 1 56 ? 2.229 7.82 4.512 1 98.06 56 ARG B N 1
ATOM 1447 C CA . ARG B 1 56 ? 3.449 8.305 5.145 1 98.06 56 ARG B CA 1
ATOM 1448 C C . ARG B 1 56 ? 3.582 9.82 4.984 1 98.06 56 ARG B C 1
ATOM 1450 O O . ARG B 1 56 ? 3.531 10.336 3.869 1 98.06 56 ARG B O 1
ATOM 1457 N N . LEU B 1 57 ? 3.705 10.445 6.074 1 97.44 57 LEU B N 1
ATOM 1458 C CA . LEU B 1 57 ? 3.98 11.875 6.102 1 97.44 57 LEU B CA 1
ATOM 1459 C C . LEU B 1 57 ? 5.441 12.141 6.453 1 97.44 57 LEU B C 1
ATOM 1461 O O . LEU B 1 57 ? 5.957 11.602 7.43 1 97.44 57 LEU B O 1
ATOM 1465 N N . ILE B 1 58 ? 6.074 12.938 5.629 1 97.12 58 ILE B N 1
ATOM 1466 C CA . ILE B 1 58 ? 7.473 13.297 5.848 1 97.12 58 ILE B CA 1
ATOM 1467 C C . ILE B 1 58 ? 7.578 14.797 6.105 1 97.12 58 ILE B C 1
ATOM 1469 O O . ILE B 1 58 ? 7.117 15.609 5.301 1 97.12 58 ILE B O 1
ATOM 1473 N N . PHE B 1 59 ? 8.234 15.125 7.227 1 95.69 59 PHE B N 1
ATOM 1474 C CA . PHE B 1 59 ? 8.352 16.516 7.637 1 95.69 59 PHE B CA 1
ATOM 1475 C C . PHE B 1 59 ? 9.805 16.984 7.547 1 95.69 59 PHE B C 1
ATOM 1477 O O . PHE B 1 59 ? 10.727 16.172 7.598 1 95.69 59 PHE B O 1
ATOM 1484 N N . ASP B 1 60 ? 10.008 18.281 7.441 1 94.81 60 ASP B N 1
ATOM 1485 C CA . ASP B 1 60 ? 11.344 18.859 7.328 1 94.81 60 ASP B CA 1
ATOM 1486 C C . ASP B 1 60 ? 12.008 18.984 8.703 1 94.81 60 ASP B C 1
ATOM 1488 O O . ASP B 1 60 ? 13.211 19.203 8.797 1 94.81 60 ASP B O 1
ATOM 1492 N N . LYS B 1 61 ? 11.227 18.891 9.789 1 94.94 61 LYS B N 1
ATOM 1493 C CA . LYS B 1 61 ? 11.656 18.969 11.18 1 94.94 61 LYS B CA 1
ATOM 1494 C C . LYS B 1 61 ? 11 17.875 12.023 1 94.94 61 LYS B C 1
ATOM 1496 O O . LYS B 1 61 ? 9.984 17.312 11.625 1 94.94 61 LYS B O 1
ATOM 1501 N N . PRO B 1 62 ? 11.562 17.641 13.125 1 96.25 62 PRO B N 1
ATOM 1502 C CA . PRO B 1 62 ? 10.984 16.594 13.977 1 96.25 62 PRO B CA 1
ATOM 1503 C C . PRO B 1 62 ? 9.594 16.953 14.492 1 96.25 62 PRO B C 1
ATOM 1505 O O . PRO B 1 62 ? 9.336 18.109 14.828 1 96.25 62 PRO B O 1
ATOM 1508 N N . VAL B 1 63 ? 8.781 15.984 14.477 1 96.81 63 VAL B N 1
ATOM 1509 C CA . VAL B 1 63 ? 7.449 16.047 15.078 1 96.81 63 VAL B CA 1
ATOM 1510 C C . VAL B 1 63 ? 7.402 15.172 16.328 1 96.81 63 VAL B C 1
ATOM 1512 O O . VAL B 1 63 ? 7.848 14.023 16.297 1 96.81 63 VAL B O 1
ATOM 1515 N N . THR B 1 64 ? 6.941 15.719 17.406 1 96.56 64 THR B N 1
ATOM 1516 C CA . THR B 1 64 ? 6.918 14.961 18.641 1 96.56 64 THR B CA 1
ATOM 1517 C C . THR B 1 64 ? 5.695 14.047 18.703 1 96.56 64 THR B C 1
ATOM 1519 O O . THR B 1 64 ? 5.75 12.969 19.297 1 96.56 64 THR B O 1
ATOM 1522 N N . ASP B 1 65 ? 4.613 14.531 18.109 1 96.69 65 ASP B N 1
ATOM 1523 C CA . ASP B 1 65 ? 3.398 13.727 18.109 1 96.69 65 ASP B CA 1
ATOM 1524 C C . ASP B 1 65 ? 2.463 14.148 16.984 1 96.69 65 ASP B C 1
ATOM 1526 O O . ASP B 1 65 ? 2.533 15.281 16.5 1 96.69 65 ASP B O 1
ATOM 1530 N N . LEU B 1 66 ? 1.7 13.195 16.5 1 97.25 66 LEU B N 1
ATOM 1531 C CA . LEU B 1 66 ? 0.614 13.461 15.562 1 97.25 66 LEU B CA 1
ATOM 1532 C C . LEU B 1 66 ? -0.644 12.695 15.953 1 97.25 66 LEU B C 1
ATOM 1534 O O . LEU B 1 66 ? -0.591 11.484 16.188 1 97.25 66 LEU B O 1
ATOM 1538 N N . GLU B 1 67 ? -1.734 13.422 16.062 1 97.06 67 GLU B N 1
ATOM 1539 C CA . GLU B 1 67 ? -3.045 12.844 16.359 1 97.06 67 GLU B CA 1
ATOM 1540 C C . GLU B 1 67 ? -3.982 12.984 15.164 1 97.06 67 GLU B C 1
ATOM 1542 O O . GLU B 1 67 ? -4.113 14.062 14.586 1 97.06 67 GLU B O 1
ATOM 1547 N N . VAL B 1 68 ? -4.527 11.891 14.797 1 97.56 68 VAL B N 1
ATOM 1548 C CA . VAL B 1 68 ? -5.578 11.93 13.781 1 97.56 68 VAL B CA 1
ATOM 1549 C C . VAL B 1 68 ? -6.926 12.219 14.445 1 97.56 68 VAL B C 1
ATOM 1551 O O . VAL B 1 68 ? -7.438 11.391 15.203 1 97.56 68 VAL B O 1
ATOM 1554 N N . GLN B 1 69 ? -7.586 13.234 14.164 1 95.12 69 GLN B N 1
ATOM 1555 C CA . GLN B 1 69 ? -8.727 13.75 14.914 1 95.12 69 GLN B CA 1
ATOM 1556 C C . GLN B 1 69 ? -10.016 13.047 14.508 1 95.12 69 GLN B C 1
ATOM 1558 O O . GLN B 1 69 ? -10.922 12.883 15.32 1 95.12 69 GLN B O 1
ATOM 1563 N N . ASN B 1 70 ? -10.125 12.578 13.297 1 94.5 70 ASN B N 1
ATOM 1564 C CA . ASN B 1 70 ? -11.367 11.93 12.867 1 94.5 70 ASN B CA 1
ATOM 1565 C C . ASN B 1 70 ? -11.227 10.414 12.852 1 94.5 70 ASN B C 1
ATOM 1567 O O . ASN B 1 70 ? -12.062 9.711 12.273 1 94.5 70 ASN B O 1
ATOM 1571 N N . ASN B 1 71 ? -10.297 9.805 13.312 1 94.94 71 ASN B N 1
ATOM 1572 C CA . ASN B 1 71 ? -10.055 8.391 13.594 1 94.94 71 ASN B CA 1
ATOM 1573 C C . ASN B 1 71 ? -10.164 7.535 12.344 1 94.94 71 ASN B C 1
ATOM 1575 O O . ASN B 1 71 ? -10.602 6.387 12.406 1 94.94 71 ASN B O 1
ATOM 1579 N N . LEU B 1 72 ? -9.836 8.156 11.18 1 97.38 72 LEU B N 1
ATOM 1580 C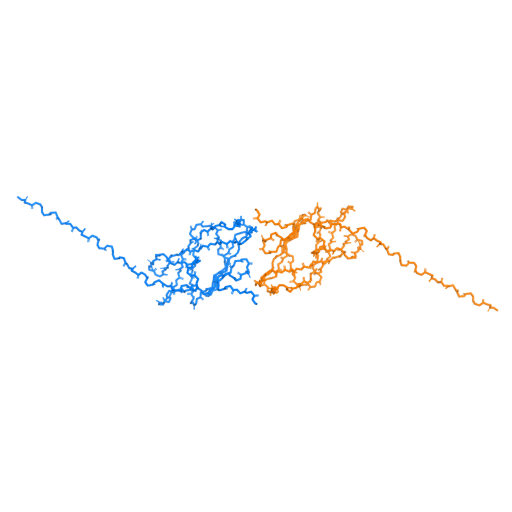 CA . LEU B 1 72 ? -9.891 7.438 9.914 1 97.38 72 LEU B CA 1
ATOM 1581 C C . LEU B 1 72 ? -8.68 6.52 9.758 1 97.38 72 LEU B C 1
ATOM 1583 O O . LEU B 1 72 ? -8.758 5.5 9.07 1 97.38 72 LEU B O 1
ATOM 1587 N N . LEU B 1 73 ? -7.609 7.031 10.352 1 98.31 73 LEU B N 1
ATOM 1588 C CA . LEU B 1 73 ? -6.34 6.316 10.281 1 98.31 73 LEU B CA 1
ATOM 1589 C C . LEU B 1 73 ? -5.711 6.176 11.664 1 98.31 73 LEU B C 1
ATOM 1591 O O . LEU B 1 73 ? -6.004 6.961 12.562 1 98.31 73 LEU B O 1
ATOM 1595 N N . GLU B 1 74 ? -4.883 5.195 11.773 1 97.88 74 GLU B N 1
ATOM 1596 C CA . GLU B 1 74 ? -4.121 4.988 13 1 97.88 74 GLU B CA 1
ATOM 1597 C C . GLU B 1 74 ? -2.633 5.242 12.773 1 97.88 74 GLU B C 1
ATOM 1599 O O . GLU B 1 74 ? -2.086 4.871 11.734 1 97.88 74 GLU B O 1
ATOM 1604 N N . VAL B 1 75 ? -2.033 5.797 13.789 1 97.69 75 VAL B N 1
ATOM 1605 C CA . VAL B 1 75 ? -0.583 5.957 13.75 1 97.69 75 VAL B CA 1
ATOM 1606 C C . VAL B 1 75 ? 0.094 4.617 14.031 1 97.69 75 VAL B C 1
ATOM 1608 O O . VAL B 1 75 ? -0.118 4.016 15.086 1 97.69 75 VAL B O 1
ATOM 1611 N N . VAL B 1 76 ? 0.912 4.156 13.117 1 96.56 76 VAL B N 1
ATOM 1612 C CA . VAL B 1 76 ? 1.534 2.846 13.273 1 96.56 76 VAL B CA 1
ATOM 1613 C C . VAL B 1 76 ? 3.012 3.012 13.617 1 96.56 76 VAL B C 1
ATOM 1615 O O . VAL B 1 76 ? 3.588 2.178 14.32 1 96.56 76 VAL B O 1
ATOM 1618 N N . SER B 1 77 ? 3.633 4 13.133 1 96.12 77 SER B N 1
ATOM 1619 C CA . SER B 1 77 ? 5.035 4.266 13.43 1 96.12 77 SER B CA 1
ATOM 1620 C C . SER B 1 77 ? 5.32 5.766 13.461 1 96.12 77 SER B C 1
ATOM 1622 O O . SER B 1 77 ? 4.754 6.523 12.664 1 96.12 77 SER B O 1
ATOM 1624 N N . LYS B 1 78 ? 6.199 6.105 14.367 1 96.56 78 LYS B N 1
ATOM 1625 C CA . LYS B 1 78 ? 6.633 7.492 14.523 1 96.56 78 LYS B CA 1
ATOM 1626 C C . LYS B 1 78 ? 8.156 7.59 14.57 1 96.56 78 LYS B C 1
ATOM 1628 O O . LYS B 1 78 ? 8.797 7.012 15.445 1 96.56 78 LYS B O 1
ATOM 1633 N N . GLU B 1 79 ? 8.672 8.172 13.586 1 96.94 79 GLU B N 1
ATOM 1634 C CA . GLU B 1 79 ? 10.062 8.609 13.539 1 96.94 79 GLU B CA 1
ATOM 1635 C C . GLU B 1 79 ? 10.164 10.133 13.594 1 96.94 79 GLU B C 1
ATOM 1637 O O . GLU B 1 79 ? 9.164 10.836 13.406 1 96.94 79 GLU B O 1
ATOM 1642 N N . PRO B 1 80 ? 11.297 10.703 13.93 1 96.44 80 PRO B N 1
ATOM 1643 C CA . PRO B 1 80 ? 11.383 12.148 14.156 1 96.44 80 PRO B CA 1
ATOM 1644 C C . PRO B 1 80 ? 10.828 12.961 12.984 1 96.44 80 PRO B C 1
ATOM 1646 O O . PRO B 1 80 ? 10.148 13.969 13.203 1 96.44 80 PRO B O 1
ATOM 1649 N N . ASN B 1 81 ? 11.055 12.484 11.797 1 97.5 81 ASN B N 1
ATOM 1650 C CA . ASN B 1 81 ? 10.633 13.312 10.672 1 97.5 81 ASN B CA 1
ATOM 1651 C C . ASN B 1 81 ? 9.602 12.594 9.805 1 97.5 81 ASN B C 1
ATOM 1653 O O . ASN B 1 81 ? 9.305 13.031 8.688 1 97.5 81 ASN B O 1
ATOM 1657 N N . GLN B 1 82 ? 9.141 11.461 10.305 1 97.88 82 GLN B N 1
ATOM 1658 C CA . GLN B 1 82 ? 8.18 10.75 9.469 1 97.88 82 GLN B CA 1
ATOM 1659 C C . GLN B 1 82 ? 7.156 10 10.328 1 97.88 82 GLN B C 1
ATOM 1661 O O . GLN B 1 82 ? 7.504 9.453 11.375 1 97.88 82 GLN B O 1
ATOM 1666 N N . ILE B 1 83 ? 5.91 9.961 9.867 1 97.94 83 ILE B N 1
ATOM 1667 C CA . ILE B 1 83 ? 4.812 9.273 10.539 1 97.94 83 ILE B CA 1
ATOM 1668 C C . ILE B 1 83 ? 4.082 8.383 9.539 1 97.94 83 ILE B C 1
ATOM 1670 O O . ILE B 1 83 ? 3.758 8.805 8.43 1 97.94 83 ILE B O 1
ATOM 1674 N N . LEU B 1 84 ? 3.904 7.168 9.945 1 98.19 84 LEU B N 1
ATOM 1675 C CA . LEU B 1 84 ? 3.125 6.23 9.148 1 98.19 84 LEU B CA 1
ATOM 1676 C C . LEU B 1 84 ? 1.727 6.047 9.727 1 98.19 84 LEU B C 1
ATOM 1678 O O . LEU B 1 84 ? 1.576 5.754 10.914 1 98.19 84 LEU B O 1
ATOM 1682 N N . LEU B 1 85 ? 0.752 6.234 8.898 1 98.31 85 LEU B N 1
ATOM 1683 C CA . LEU B 1 85 ? -0.655 6.039 9.234 1 98.31 85 LEU B CA 1
ATOM 1684 C C . LEU B 1 85 ? -1.256 4.902 8.414 1 98.31 85 LEU B C 1
ATOM 1686 O O . LEU B 1 85 ? -0.961 4.766 7.223 1 98.31 85 LEU B O 1
ATOM 1690 N N . LYS B 1 86 ? -2.141 4.105 9.07 1 98.19 86 LYS B N 1
ATOM 1691 C CA . LYS B 1 86 ? -2.744 3.002 8.328 1 98.19 86 LYS B CA 1
ATOM 1692 C C . LYS B 1 86 ? -4.199 2.795 8.742 1 98.19 86 LYS B C 1
ATOM 1694 O O . LYS B 1 86 ? -4.586 3.131 9.859 1 98.19 86 LYS B O 1
ATOM 1699 N N . ASN B 1 87 ? -4.996 2.357 7.914 1 98.31 87 ASN B N 1
ATOM 1700 C CA . ASN B 1 87 ? -6.312 1.762 8.109 1 98.31 87 ASN B CA 1
ATOM 1701 C C . ASN B 1 87 ? -6.625 0.722 7.039 1 98.31 87 ASN B C 1
ATOM 1703 O O . ASN B 1 87 ? -6.918 1.072 5.895 1 98.31 87 ASN B O 1
ATOM 1707 N N . ASN B 1 88 ? -6.578 -0.49 7.426 1 95.31 88 ASN B N 1
ATOM 1708 C CA . ASN B 1 88 ? -6.727 -1.59 6.48 1 95.31 88 ASN B CA 1
ATOM 1709 C C . ASN B 1 88 ? -8.156 -1.684 5.949 1 95.31 88 ASN B C 1
ATOM 1711 O O . ASN B 1 88 ? -8.406 -2.363 4.953 1 95.31 88 ASN B O 1
ATOM 1715 N N . ASN B 1 89 ? -9.047 -0.989 6.566 1 96.94 89 ASN B N 1
ATOM 1716 C CA . ASN B 1 89 ? -10.453 -1.085 6.195 1 96.94 89 ASN B CA 1
ATOM 1717 C C . ASN B 1 89 ? -10.922 0.167 5.457 1 96.94 89 ASN B C 1
ATOM 1719 O O . ASN B 1 89 ? -12.062 0.222 4.98 1 96.94 89 ASN B O 1
ATOM 1723 N N . LEU B 1 90 ? -10.102 1.159 5.445 1 97.94 90 LEU B N 1
ATOM 1724 C CA . LEU B 1 90 ? -10.477 2.385 4.75 1 97.94 90 LEU B CA 1
ATOM 1725 C C . LEU B 1 90 ? -10.328 2.221 3.242 1 97.94 90 LEU B C 1
ATOM 1727 O O . LEU B 1 90 ? -9.211 2.129 2.73 1 97.94 90 LEU B O 1
ATOM 1731 N N . ILE B 1 91 ? -11.453 2.193 2.562 1 97.75 91 ILE B N 1
ATOM 1732 C CA . ILE B 1 91 ? -11.484 2.113 1.105 1 97.75 91 ILE B CA 1
ATOM 1733 C C . ILE B 1 91 ? -11.5 3.521 0.513 1 97.75 91 ILE B C 1
ATOM 1735 O O . ILE B 1 91 ? -12.312 4.363 0.918 1 97.75 91 ILE B O 1
ATOM 1739 N N . LEU B 1 92 ? -10.516 3.77 -0.391 1 97.94 92 LEU B N 1
ATOM 1740 C CA . LEU B 1 92 ? -10.555 5.012 -1.158 1 97.94 92 LEU B CA 1
ATOM 1741 C C . LEU B 1 92 ? -11.141 4.773 -2.545 1 97.94 92 LEU B C 1
ATOM 1743 O O . LEU B 1 92 ? -10.719 3.857 -3.254 1 97.94 92 LEU B O 1
ATOM 1747 N N . LEU B 1 93 ? -12.141 5.559 -2.822 1 97.19 93 LEU B N 1
ATOM 1748 C CA . LEU B 1 93 ? -12.727 5.492 -4.156 1 97.19 93 LEU B CA 1
ATOM 1749 C C . LEU B 1 93 ? -12.016 6.441 -5.113 1 97.19 93 LEU B C 1
ATOM 1751 O O . LEU B 1 93 ? -11.555 7.508 -4.707 1 97.19 93 LEU B O 1
ATOM 1755 N N . LYS B 1 94 ? -11.953 6.066 -6.32 1 96.69 94 LYS B N 1
ATOM 1756 C CA . LYS B 1 94 ? -11.297 6.867 -7.352 1 96.69 94 LYS B CA 1
ATOM 1757 C C . LYS B 1 94 ? -11.859 8.289 -7.387 1 96.69 94 LYS B C 1
ATOM 1759 O O . LYS B 1 94 ? -13.078 8.477 -7.48 1 96.69 94 LYS B O 1
ATOM 1764 N N . GLY B 1 95 ? -10.984 9.234 -7.277 1 95.81 95 GLY B N 1
ATOM 1765 C CA . GLY B 1 95 ? -11.312 10.633 -7.496 1 95.81 95 GLY B CA 1
ATOM 1766 C C . GLY B 1 95 ? -12.117 11.242 -6.363 1 95.81 95 GLY B C 1
ATOM 1767 O O . GLY B 1 95 ? -12.445 12.43 -6.398 1 95.81 95 GLY B O 1
ATOM 1768 N N . LYS B 1 96 ? -12.484 10.477 -5.332 1 97.25 96 LYS B N 1
ATOM 1769 C CA . LYS B 1 96 ? -13.258 11.008 -4.215 1 97.25 96 LYS B CA 1
ATOM 1770 C C . LYS B 1 96 ? -12.352 11.391 -3.051 1 97.25 96 LYS B C 1
ATOM 1772 O O . LYS B 1 96 ? -11.773 10.516 -2.396 1 97.25 96 LYS B O 1
ATOM 1777 N N . PRO B 1 97 ? -12.305 12.539 -2.781 1 97.62 97 PRO B N 1
ATOM 1778 C CA . PRO B 1 97 ? -11.391 12.992 -1.73 1 97.62 97 PRO B CA 1
ATOM 1779 C C . PRO B 1 97 ? -11.844 12.57 -0.333 1 97.62 97 PRO B C 1
ATOM 1781 O O . PRO B 1 97 ? -13.039 12.547 -0.054 1 97.62 97 PRO B O 1
ATOM 1784 N N . VAL B 1 98 ? -10.93 12.25 0.478 1 98.12 98 VAL B N 1
ATOM 1785 C CA . VAL B 1 98 ? -11.117 12.039 1.909 1 98.12 98 VAL B CA 1
ATOM 1786 C C . VAL B 1 98 ? -10.25 13.023 2.693 1 98.12 98 VAL B C 1
ATOM 1788 O O . VAL B 1 98 ? -9.062 13.172 2.42 1 98.12 98 VAL B O 1
ATOM 1791 N N . LYS B 1 99 ? -10.883 13.672 3.604 1 97.81 99 LYS B N 1
ATOM 1792 C CA . LYS B 1 99 ? -10.148 14.633 4.426 1 97.81 99 LYS B CA 1
ATOM 1793 C C . LYS B 1 99 ? -9.688 14 5.73 1 97.81 99 LYS B C 1
ATOM 1795 O O . LYS B 1 99 ? -10.484 13.391 6.453 1 97.81 99 LYS B O 1
ATOM 1800 N N . VAL B 1 100 ? -8.461 14.102 6.02 1 97.81 100 VAL B N 1
ATOM 1801 C CA . VAL B 1 100 ? -7.891 13.625 7.273 1 97.81 100 VAL B CA 1
ATOM 1802 C C . VAL B 1 100 ? -7.453 14.812 8.125 1 97.81 100 VAL B C 1
ATOM 1804 O O . VAL B 1 100 ? -6.66 15.641 7.688 1 97.81 100 VAL B O 1
ATOM 1807 N N . LEU B 1 101 ? -7.996 14.828 9.32 1 96.81 101 LEU B N 1
ATOM 1808 C CA . LEU B 1 101 ? -7.676 15.922 10.227 1 96.81 101 LEU B CA 1
ATOM 1809 C C . LEU B 1 101 ? -6.613 15.5 11.234 1 96.81 101 LEU B C 1
ATOM 1811 O O . LEU B 1 101 ? -6.652 14.383 11.75 1 96.81 101 LEU B O 1
ATOM 1815 N N . PHE B 1 102 ? -5.715 16.391 11.461 1 96.19 102 PHE B N 1
ATOM 1816 C CA . PHE B 1 102 ? -4.66 16 12.391 1 96.19 102 PHE B CA 1
ATOM 1817 C C . PHE B 1 102 ? -4.27 17.172 13.289 1 96.19 102 PHE B C 1
ATOM 1819 O O . PHE B 1 102 ? -4.574 18.312 12.977 1 96.19 102 PHE B O 1
ATOM 1826 N N . LYS B 1 103 ? -3.697 16.844 14.352 1 96.44 103 LYS B N 1
ATOM 1827 C CA . LYS B 1 103 ? -2.941 17.719 15.242 1 96.44 103 LYS B CA 1
ATOM 1828 C C . LYS B 1 103 ? -1.471 17.312 15.297 1 96.44 103 LYS B C 1
ATOM 1830 O O . LYS B 1 103 ? -1.147 16.172 15.633 1 96.44 103 LYS B O 1
ATOM 1835 N N . VAL B 1 104 ? -0.643 18.25 14.938 1 96.25 104 VAL B N 1
ATOM 1836 C CA . VAL B 1 104 ? 0.795 18 14.922 1 96.25 104 VAL B CA 1
ATOM 1837 C C . VAL B 1 104 ? 1.458 18.734 16.094 1 96.25 104 VAL B C 1
ATOM 1839 O O . VAL B 1 104 ? 1.334 19.953 16.219 1 96.25 104 VAL B O 1
ATOM 1842 N N . SER B 1 105 ? 2.148 18.031 16.906 1 96.75 105 SER B N 1
ATOM 1843 C CA . SER B 1 105 ? 2.895 18.609 18.016 1 96.75 105 SER B CA 1
ATOM 1844 C C . SER B 1 105 ? 4.395 18.609 17.75 1 96.75 105 SER B C 1
ATOM 1846 O O . SER B 1 105 ? 4.91 17.688 17.109 1 96.75 105 SER B O 1
ATOM 1848 N N . TYR B 1 106 ? 5.016 19.609 18.203 1 93.81 106 TYR B N 1
ATOM 1849 C CA . TYR B 1 106 ? 6.453 19.75 17.984 1 93.81 106 TYR B CA 1
ATOM 1850 C C . TYR B 1 106 ? 7.09 20.578 19.094 1 93.81 106 TYR B C 1
ATOM 1852 O O . TYR B 1 106 ? 6.406 21.344 19.781 1 93.81 106 TYR B O 1
ATOM 1860 N N . SER B 1 107 ? 8.344 20.438 19.359 1 91.31 107 SER B N 1
ATOM 1861 C CA . SER B 1 107 ? 9.039 21.125 20.438 1 91.31 107 SER B CA 1
ATOM 1862 C C . SER B 1 107 ? 9.969 22.219 19.891 1 91.31 107 SER B C 1
ATOM 1864 O O . SER B 1 107 ? 10.445 23.062 20.641 1 91.31 107 SER B O 1
ATOM 1866 N N . GLY B 1 108 ? 10.219 22.297 18.688 1 83.94 108 GLY B N 1
ATOM 1867 C CA . GLY B 1 108 ? 11.125 23.281 18.125 1 83.94 108 GLY B CA 1
ATOM 1868 C C . GLY B 1 108 ? 10.477 24.641 17.938 1 83.94 108 GLY B C 1
ATOM 1869 O O . GLY B 1 108 ? 9.328 24.844 18.312 1 83.94 108 GLY B O 1
ATOM 1870 N N . ASN B 1 109 ? 11.281 25.609 17.469 1 83.88 109 ASN B N 1
ATOM 1871 C CA . ASN B 1 109 ? 10.836 26.984 17.312 1 83.88 109 ASN B CA 1
ATOM 1872 C C . ASN B 1 109 ? 10.016 27.156 16.031 1 83.88 109 ASN B C 1
ATOM 1874 O O . ASN B 1 109 ? 9.133 28.016 15.969 1 83.88 109 ASN B O 1
ATOM 1878 N N . ASP B 1 110 ? 10.344 26.312 15.102 1 88.62 110 ASP B N 1
ATOM 1879 C CA . ASP B 1 110 ? 9.68 26.453 13.812 1 88.62 110 ASP B CA 1
ATOM 1880 C C . ASP B 1 110 ? 8.664 25.328 13.594 1 88.62 110 ASP B C 1
ATOM 1882 O O . ASP B 1 110 ? 8.922 24.172 13.961 1 88.62 110 ASP B O 1
ATOM 1886 N N . VAL B 1 111 ? 7.555 25.625 12.984 1 90.5 111 VAL B N 1
ATOM 1887 C CA . VAL B 1 111 ? 6.5 24.672 12.664 1 90.5 111 VAL B CA 1
ATOM 1888 C C . VAL B 1 111 ? 6.992 23.672 11.609 1 90.5 111 VAL B C 1
ATOM 1890 O O . VAL B 1 111 ? 7.555 24.078 10.586 1 90.5 111 VAL B O 1
ATOM 1893 N N . PRO B 1 112 ? 6.801 22.438 11.844 1 93.19 112 PRO B N 1
ATOM 1894 C CA . PRO B 1 112 ? 7.219 21.484 10.828 1 93.19 112 PRO B CA 1
ATOM 1895 C C . PRO B 1 112 ? 6.43 21.625 9.523 1 93.19 112 PRO B C 1
ATOM 1897 O O . PRO B 1 112 ? 5.207 21.781 9.555 1 93.19 112 PRO B O 1
ATOM 1900 N N . SER B 1 113 ? 7.133 21.547 8.383 1 92.69 113 SER B N 1
ATOM 1901 C CA . SER B 1 113 ? 6.504 21.547 7.066 1 92.69 113 SER B CA 1
ATOM 1902 C C . SER B 1 113 ? 6.492 20.156 6.445 1 92.69 113 SER B C 1
ATOM 1904 O O . SER B 1 113 ? 7.457 19.406 6.59 1 92.69 113 SER B O 1
ATOM 1906 N N . LEU B 1 114 ? 5.391 19.938 5.766 1 95.06 114 LEU B N 1
ATOM 1907 C CA . LEU B 1 114 ? 5.324 18.672 5.035 1 95.06 114 LEU B CA 1
ATOM 1908 C C . LEU B 1 114 ? 6.184 18.734 3.777 1 95.06 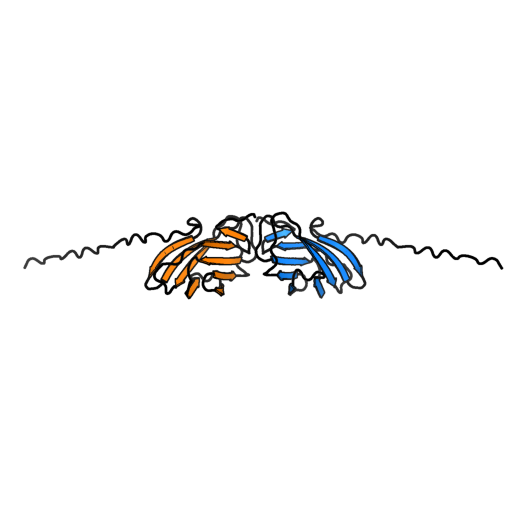114 LEU B C 1
ATOM 1910 O O . LEU B 1 114 ? 5.996 19.594 2.924 1 95.06 114 LEU B O 1
ATOM 1914 N N . VAL B 1 115 ? 7.078 17.781 3.658 1 95.06 115 VAL B N 1
ATOM 1915 C CA . VAL B 1 115 ? 7.969 17.812 2.506 1 95.06 115 VAL B CA 1
ATOM 1916 C C . VAL B 1 115 ? 7.824 16.531 1.704 1 95.06 115 VAL B C 1
ATOM 1918 O O . VAL B 1 115 ? 8.461 16.359 0.659 1 95.06 115 VAL B O 1
ATOM 1921 N N . GLY B 1 116 ? 6.957 15.625 2.209 1 95.81 116 GLY B N 1
ATOM 1922 C CA . GLY B 1 116 ? 6.672 14.391 1.492 1 95.81 116 GLY B CA 1
ATOM 1923 C C . GLY B 1 116 ? 5.383 13.727 1.938 1 95.81 116 GLY B C 1
ATOM 1924 O O . GLY B 1 116 ? 5.023 13.781 3.117 1 95.81 116 GLY B O 1
ATOM 1925 N N . TYR B 1 117 ? 4.762 13.242 1.062 1 97 117 TYR B N 1
ATOM 1926 C CA . TYR B 1 117 ? 3.516 12.508 1.262 1 97 117 TYR B CA 1
ATOM 1927 C C . TYR B 1 117 ? 3.445 11.297 0.349 1 97 117 TYR B C 1
ATOM 1929 O O . TYR B 1 117 ? 3.521 11.422 -0.875 1 97 117 TYR B O 1
ATOM 1937 N N . ARG B 1 118 ? 3.316 10.117 0.94 1 97.56 118 ARG B N 1
ATOM 1938 C CA . ARG B 1 118 ? 3.145 8.883 0.182 1 97.56 118 ARG B CA 1
ATOM 1939 C C . ARG B 1 118 ? 1.798 8.234 0.486 1 97.56 118 ARG B C 1
ATOM 1941 O O . ARG B 1 118 ? 1.369 8.195 1.642 1 97.56 118 ARG B O 1
ATOM 1948 N N . LEU B 1 119 ? 1.169 7.805 -0.541 1 98.19 119 LEU B N 1
ATOM 1949 C CA . LEU B 1 119 ? -0.059 7.023 -0.442 1 98.19 119 LEU B CA 1
ATOM 1950 C C . LEU B 1 119 ? 0.163 5.598 -0.934 1 98.19 119 LEU B C 1
ATOM 1952 O O . LEU B 1 119 ? 0.47 5.379 -2.107 1 98.19 119 LEU B O 1
ATOM 1956 N N . ASN B 1 120 ? 0.06 4.656 -0.061 1 98 120 ASN B N 1
ATOM 1957 C CA . ASN B 1 120 ? 0.291 3.244 -0.357 1 98 120 ASN B CA 1
ATOM 1958 C C . ASN B 1 120 ? 1.597 3.039 -1.118 1 98 120 ASN B C 1
ATOM 1960 O O . ASN B 1 120 ? 1.615 2.383 -2.162 1 98 120 ASN B O 1
ATOM 1964 N N . ALA B 1 121 ? 2.656 3.652 -0.619 1 97.69 121 ALA B N 1
ATOM 1965 C CA . ALA B 1 121 ? 4.055 3.48 -0.998 1 97.69 121 ALA B CA 1
ATOM 1966 C C . ALA B 1 121 ? 4.379 4.258 -2.271 1 97.69 121 ALA B C 1
ATOM 1968 O O . ALA B 1 121 ? 5.492 4.164 -2.797 1 97.69 121 ALA B O 1
ATOM 1969 N N . ARG B 1 122 ? 3.393 5.02 -2.785 1 97.56 122 ARG B N 1
ATOM 1970 C CA . ARG B 1 122 ? 3.631 5.871 -3.943 1 97.56 122 ARG B CA 1
ATOM 1971 C C . ARG B 1 122 ? 3.869 7.316 -3.521 1 97.56 122 ARG B C 1
ATOM 1973 O O . ARG B 1 122 ? 3.111 7.867 -2.719 1 97.56 122 ARG B O 1
ATOM 1980 N N . ASP B 1 123 ? 4.852 7.945 -4.098 1 96.69 123 ASP B N 1
ATOM 1981 C CA . ASP B 1 123 ? 5.082 9.367 -3.871 1 96.69 123 ASP B CA 1
ATOM 1982 C C . ASP B 1 123 ? 4.004 10.211 -4.551 1 96.69 123 ASP B C 1
ATOM 1984 O O . ASP B 1 123 ? 3.891 10.211 -5.777 1 96.69 123 ASP B O 1
ATOM 1988 N N . ILE B 1 124 ? 3.271 10.875 -3.738 1 96.25 124 ILE B N 1
ATOM 1989 C CA . ILE B 1 124 ? 2.244 11.766 -4.27 1 96.25 124 ILE B CA 1
ATOM 1990 C C . ILE B 1 124 ? 2.754 13.203 -4.273 1 96.25 124 ILE B C 1
ATOM 1992 O O . ILE B 1 124 ? 2.512 13.953 -5.223 1 96.25 124 ILE B O 1
ATOM 1996 N N . CYS B 1 125 ? 3.531 13.484 -3.176 1 93.81 125 CYS B N 1
ATOM 1997 C CA . CYS B 1 125 ? 4.148 14.805 -3.066 1 93.81 125 CYS B CA 1
ATOM 1998 C C . CYS B 1 125 ? 5.555 14.695 -2.482 1 93.81 125 CYS B C 1
ATOM 2000 O O . CYS B 1 125 ? 5.723 14.305 -1.329 1 93.81 125 CYS B O 1
ATOM 2002 N N . PRO B 1 126 ? 6.559 15.367 -3.172 1 91.81 126 PRO B N 1
ATOM 2003 C CA . PRO B 1 126 ? 6.504 15.555 -4.625 1 91.81 126 PRO B CA 1
ATOM 2004 C C . PRO B 1 126 ? 6.285 14.25 -5.383 1 91.81 126 PRO B C 1
ATOM 2006 O O . PRO B 1 126 ? 6.621 13.172 -4.875 1 91.81 126 PRO B O 1
ATOM 2009 N N . PRO B 1 127 ? 5.605 14.328 -6.535 1 90.12 127 PRO B N 1
ATOM 2010 C CA . PRO B 1 127 ? 5.473 13.102 -7.324 1 90.12 127 PRO B CA 1
ATOM 2011 C C . PRO B 1 127 ? 6.816 12.586 -7.836 1 90.12 127 PRO B C 1
ATOM 2013 O O . PRO B 1 127 ? 7.715 13.375 -8.133 1 90.12 127 PRO B O 1
ATOM 2016 N N . SER B 1 128 ? 6.98 11.312 -7.668 1 83.56 128 SER B N 1
ATOM 2017 C CA . SER B 1 128 ? 8.195 10.727 -8.219 1 83.56 128 SER B CA 1
ATOM 2018 C C . SER B 1 128 ? 7.879 9.516 -9.086 1 83.56 128 SER B C 1
ATOM 2020 O O . SER B 1 128 ? 7.113 8.633 -8.68 1 83.56 128 SER B O 1
ATOM 2022 N N . ASP B 1 129 ? 8.094 9.609 -10.453 1 72.56 129 ASP B N 1
ATOM 2023 C CA . ASP B 1 129 ? 7.973 8.43 -11.312 1 72.56 129 ASP B CA 1
ATOM 2024 C C . ASP B 1 129 ? 9.328 7.762 -11.516 1 72.56 129 ASP B C 1
ATOM 2026 O O . ASP B 1 129 ? 9.43 6.77 -12.234 1 72.56 129 ASP B O 1
ATOM 2030 N N . GLU B 1 130 ? 10.414 8.344 -10.93 1 67.62 130 GLU B N 1
ATOM 2031 C CA . GLU B 1 130 ? 11.758 7.836 -11.188 1 67.62 130 GLU B CA 1
ATOM 2032 C C . GLU B 1 130 ? 12.266 7 -10.016 1 67.62 130 GLU B C 1
ATOM 2034 O O . GLU B 1 130 ? 11.875 7.223 -8.875 1 67.62 130 GLU B O 1
#